Protein 3CTW (pdb70)

Sequence (239 aa):
IQDFARSELFDRTFEEGMQLVEETAAYLDGAGRHDSKVLSRNAALGYATESMRLTTRLMQVASWLLVQRAVREGEMPPEAACAEAYAVEELPFGLMNLLQRSERLYERVRHLDRRMYVESARSELFDRTFEEGMQLVEETAAYLDGAGRHDSKVLSRNAALGYATESMRLTTRLMQVASWLLVQRAVREGEMPPEAACAEAYRVEELPFGLMNLLQRSERLYERVRHLDRRMYVESPNE

Foldseek 3Di:
DLPLPDDDQLVVLLVLLVVLLVLLVCCVVDVVVVQLVPDDPVQNVLSVVLNVVLNVLSVLLNVLSVVVVCCVVVVDPSVPCLVPDQPDHDYDPSSVVSSVSSVVSRVSRNVSVCVNHVDD/DLPDVVVVLVVLLVVLLVLLVCCVVDVVVVQLVPDDPLCNVCSVVVSVVLNVLSVLLNVVSVVVVCCNVVNDPPVQLDVHRADVPDHDPSSVVSSVSSVVSSVVVNVVSCVSYPDDPDD

Structure (mmCIF, N/CA/C/O backbone):
data_3CTW
#
_entry.id   3CTW
#
_cell.length_a   75.458
_cell.length_b   75.458
_cell.length_c   81.419
_cell.angle_alpha   90.000
_cell.angle_beta   90.000
_cell.angle_gamma   90.000
#
_symmetry.space_group_name_H-M   'P 43'
#
loop_
_entity.id
_entity.type
_entity.pdbx_description
1 polymer RcdA
2 non-polymer 1,2-ETHANEDIOL
3 water water
#
loop_
_atom_site.group_PDB
_atom_site.id
_atom_site.type_symbol
_atom_site.label_atom_id
_atom_site.label_alt_id
_atom_site.label_comp_id
_atom_site.label_asym_id
_atom_site.label_entity_id
_atom_site.label_seq_id
_atom_site.pdbx_PDB_ins_code
_atom_site.Cartn_x
_atom_site.Cartn_y
_atom_site.Cartn_z
_atom_site.occupancy
_atom_site.B_iso_or_equiv
_atom_site.auth_seq_id
_atom_site.auth_comp_id
_atom_site.auth_asym_id
_atom_site.auth_atom_id
_atom_site.pdbx_PDB_model_num
ATOM 1 N N . ILE A 1 17 ? 43.688 23.231 7.946 1.00 18.57 17 ILE B N 1
ATOM 2 C CA . ILE A 1 17 ? 42.488 22.594 7.330 1.00 18.67 17 ILE B CA 1
ATOM 3 C C . ILE A 1 17 ? 42.690 21.085 7.106 1.00 18.74 17 ILE B C 1
ATOM 4 O O . ILE A 1 17 ? 41.720 20.334 6.944 1.00 18.59 17 ILE B O 1
ATOM 6 N N . GLN A 1 18 ? 43.953 20.655 7.137 1.00 18.88 18 GLN B N 1
ATOM 7 C CA . GLN A 1 18 ? 44.369 19.349 6.614 1.00 18.92 18 GLN B CA 1
ATOM 8 C C . GLN A 1 18 ? 43.919 18.103 7.445 1.00 18.93 18 GLN B C 1
ATOM 9 O O . GLN A 1 18 ? 44.157 16.994 7.021 1.00 18.97 18 GLN B O 1
ATOM 11 N N . ASP A 1 19 ? 43.588 18.200 8.726 1.00 19.03 19 ASP B N 1
ATOM 12 C CA . ASP A 1 19 ? 44.624 18.109 9.744 1.00 19.07 19 ASP B CA 1
ATOM 13 C C . ASP A 1 19 ? 45.353 16.753 9.492 1.00 19.12 19 ASP B C 1
ATOM 14 O O . ASP A 1 19 ? 46.520 16.705 9.745 1.00 19.22 19 ASP B O 1
ATOM 16 N N . PHE A 1 20 ? 44.642 15.725 9.096 1.00 18.96 20 PHE B N 1
ATOM 17 C CA . PHE A 1 20 ? 43.978 14.821 9.946 1.00 18.74 20 PHE B CA 1
ATOM 18 C C . PHE A 1 20 ? 44.950 14.297 10.967 1.00 18.51 20 PHE B C 1
ATOM 19 O O . PHE A 1 20 ? 44.592 14.036 12.096 1.00 18.74 20 PHE B O 1
ATOM 27 N N . ALA A 1 21 ? 46.212 14.227 10.595 1.00 17.93 21 ALA B N 1
ATOM 28 C CA . ALA A 1 21 ? 47.243 14.089 11.590 1.00 17.18 21 ALA B CA 1
ATOM 29 C C . ALA A 1 21 ? 46.977 12.917 12.471 1.00 16.81 21 ALA B C 1
ATOM 30 O O . ALA A 1 21 ? 46.843 13.072 13.671 1.00 16.77 21 ALA B O 1
ATOM 32 N N . ARG A 1 22 ? 46.921 11.740 11.868 1.00 16.22 22 ARG B N 1
ATOM 33 C CA . ARG A 1 22 ? 46.488 10.538 12.553 1.00 15.32 22 ARG B CA 1
ATOM 34 C C . ARG A 1 22 ? 47.511 9.723 13.248 1.00 14.88 22 ARG B C 1
ATOM 35 O O . ARG A 1 22 ? 48.499 9.303 12.667 1.00 14.98 22 ARG B O 1
ATOM 43 N N . SER A 1 23 ? 47.260 9.489 14.520 1.00 14.16 23 SER B N 1
ATOM 44 C CA . SER A 1 23 ? 48.110 8.596 15.258 1.00 13.33 23 SER B CA 1
ATOM 45 C C . SER A 1 23 ? 47.637 8.469 16.689 1.00 12.73 23 SER B C 1
ATOM 46 O O . SER A 1 23 ? 46.722 9.164 17.098 1.00 12.74 23 SER B O 1
ATOM 49 N N . GLU A 1 24 ? 48.270 7.558 17.422 1.00 11.89 24 GLU B N 1
ATOM 50 C CA . GLU A 1 24 ? 48.064 7.362 18.832 1.00 10.93 24 GLU B CA 1
ATOM 51 C C . GLU A 1 24 ? 46.728 6.854 19.263 1.00 10.28 24 GLU B C 1
ATOM 52 O O . GLU A 1 24 ? 46.612 5.835 19.912 1.00 10.13 24 GLU B O 1
ATOM 54 N N . LEU A 1 25 ? 45.712 7.596 18.890 1.00 9.43 25 LEU B N 1
ATOM 55 C CA . LEU A 1 25 ? 44.362 7.209 19.160 1.00 8.71 25 LEU B CA 1
ATOM 56 C C . LEU A 1 25 ? 43.776 6.410 18.009 1.00 8.20 25 LEU B C 1
ATOM 57 O O . LEU A 1 25 ? 43.547 5.222 18.102 1.00 8.11 25 LEU B O 1
ATOM 62 N N . PHE A 1 26 ? 43.527 7.055 16.900 1.00 7.45 26 PHE B N 1
ATOM 63 C CA . PHE A 1 26 ? 43.162 6.282 15.749 1.00 6.82 26 PHE B CA 1
ATOM 64 C C . PHE A 1 26 ? 43.908 4.973 15.919 1.00 6.51 26 PHE B C 1
ATOM 65 O O . PHE A 1 26 ? 43.326 3.915 16.092 1.00 6.43 26 PHE B O 1
ATOM 73 N N . ASP A 1 27 ? 45.227 5.059 15.895 1.00 6.19 27 ASP B N 1
ATOM 74 C CA . ASP A 1 27 ? 46.042 3.866 15.871 1.00 5.73 27 ASP B CA 1
ATOM 75 C C . ASP A 1 27 ? 45.566 2.836 16.874 1.00 5.28 27 ASP B C 1
ATOM 76 O O . ASP A 1 27 ? 45.780 1.638 16.690 1.00 5.13 27 ASP B O 1
ATOM 81 N N . ARG A 1 28 ? 44.920 3.311 17.935 1.00 4.88 28 ARG B N 1
ATOM 82 C CA . ARG A 1 28 ? 44.433 2.424 18.985 1.00 4.46 28 ARG B CA 1
ATOM 83 C C . ARG A 1 28 ? 43.089 1.824 18.593 1.00 4.30 28 ARG B C 1
ATOM 84 O O . ARG A 1 28 ? 42.885 0.618 18.698 1.00 4.31 28 ARG B O 1
ATOM 92 N N . THR A 1 29 ? 42.186 2.678 18.123 1.00 4.07 29 THR B N 1
ATOM 93 C CA . THR A 1 29 ? 40.831 2.263 17.765 1.00 4.04 29 THR B CA 1
ATOM 94 C C . THR A 1 29 ? 40.788 1.405 16.490 1.00 3.54 29 THR B C 1
ATOM 95 O O . THR A 1 29 ? 39.828 0.667 16.267 1.00 3.52 29 THR B O 1
ATOM 99 N N . PHE A 1 30 ? 41.834 1.494 15.669 1.00 3.09 30 PHE B N 1
ATOM 100 C CA . PHE A 1 30 ? 42.003 0.578 14.534 1.00 2.34 30 PHE B CA 1
ATOM 101 C C . PHE A 1 30 ? 42.234 -0.853 15.011 1.00 2.12 30 PHE B C 1
ATOM 102 O O . PHE A 1 30 ? 41.714 -1.808 14.424 1.00 2.00 30 PHE B O 1
ATOM 110 N N . GLU A 1 31 ? 43.056 -0.991 16.050 1.00 2.00 31 GLU B N 1
ATOM 111 C CA . GLU A 1 31 ? 43.386 -2.295 16.611 1.00 2.00 31 GLU B CA 1
ATOM 112 C C . GLU A 1 31 ? 42.164 -2.914 17.277 1.00 2.00 31 GLU B C 1
ATOM 113 O O . GLU A 1 31 ? 41.979 -4.137 17.244 1.00 2.00 31 GLU B O 1
ATOM 119 N N . GLU A 1 32 ? 41.325 -2.064 17.873 1.00 2.00 32 GLU B N 1
ATOM 120 C CA . GLU A 1 32 ? 40.083 -2.506 18.506 1.00 2.00 32 GLU B CA 1
ATOM 121 C C . GLU A 1 32 ? 39.085 -2.997 17.464 1.00 2.00 32 GLU B C 1
ATOM 122 O O . GLU A 1 32 ? 38.377 -3.990 17.682 1.00 2.00 32 GLU B O 1
ATOM 128 N N . GLY A 1 33 ? 39.055 -2.302 16.327 1.00 2.00 33 GLY B N 1
ATOM 129 C CA . GLY A 1 33 ? 38.155 -2.622 15.237 1.00 2.00 33 GLY B CA 1
ATOM 130 C C . GLY A 1 33 ? 38.455 -3.941 14.575 1.00 2.00 33 GLY B C 1
ATOM 131 O O . GLY A 1 33 ? 37.555 -4.722 14.295 1.00 2.00 33 GLY B O 1
ATOM 132 N N . MET A 1 34 ? 39.735 -4.194 14.368 1.00 2.00 34 MET B N 1
ATOM 133 C CA . MET A 1 34 ? 40.171 -5.377 13.666 1.00 2.00 34 MET B CA 1
ATOM 134 C C . MET A 1 34 ? 40.113 -6.612 14.535 1.00 2.00 34 MET B C 1
ATOM 135 O O . MET A 1 34 ? 39.829 -7.703 14.041 1.00 2.00 34 MET B O 1
ATOM 140 N N . GLN A 1 35 ? 40.371 -6.443 15.832 1.00 2.00 35 GLN B N 1
ATOM 141 C CA . GLN A 1 35 ? 40.314 -7.559 16.784 1.00 2.00 35 GLN B CA 1
ATOM 142 C C . GLN A 1 35 ? 38.874 -8.015 17.038 1.00 2.00 35 GLN B C 1
ATOM 143 O O . GLN A 1 35 ? 38.592 -9.213 17.178 1.00 2.00 35 GLN B O 1
ATOM 149 N N . LEU A 1 36 ? 37.967 -7.043 17.058 1.00 2.00 36 LEU B N 1
ATOM 150 C CA . LEU A 1 36 ? 36.562 -7.332 17.266 1.00 2.00 36 LEU B CA 1
ATOM 151 C C . LEU A 1 36 ? 35.980 -8.142 16.113 1.00 2.00 36 LEU B C 1
ATOM 152 O O . LEU A 1 36 ? 35.219 -9.085 16.328 1.00 2.00 36 LEU B O 1
ATOM 157 N N . VAL A 1 37 ? 36.378 -7.780 14.898 1.00 2.23 37 VAL B N 1
ATOM 158 C CA . VAL A 1 37 ? 35.951 -8.457 13.703 1.00 2.73 37 VAL B CA 1
ATOM 159 C C . VAL A 1 37 ? 36.509 -9.879 13.664 1.00 3.35 37 VAL B C 1
ATOM 160 O O . VAL A 1 37 ? 35.811 -10.814 13.236 1.00 3.72 37 VAL B O 1
ATOM 164 N N . GLU A 1 38 ? 37.748 -10.051 14.121 1.00 3.72 38 GLU B N 1
ATOM 165 C CA . GLU A 1 38 ? 38.362 -11.375 14.125 1.00 4.26 38 GLU B CA 1
ATOM 166 C C . GLU A 1 38 ? 37.709 -12.289 15.159 1.00 4.22 38 GLU B C 1
ATOM 167 O O . GLU A 1 38 ? 37.479 -13.466 14.890 1.00 4.68 38 GLU B O 1
ATOM 173 N N . GLU A 1 39 ? 37.372 -11.732 16.319 1.00 3.89 39 GLU B N 1
ATOM 174 C CA . GLU A 1 39 ? 36.718 -12.509 17.370 1.00 3.55 39 GLU B CA 1
ATOM 175 C C . GLU A 1 39 ? 35.252 -12.836 17.040 1.00 3.62 39 GLU B C 1
ATOM 176 O O . GLU A 1 39 ? 34.705 -13.830 17.527 1.00 3.53 39 GLU B O 1
ATOM 182 N N . THR A 1 40 ? 34.629 -11.998 16.216 1.00 3.67 40 THR B N 1
ATOM 183 C CA . THR A 1 40 ? 33.237 -12.172 15.852 1.00 4.02 40 THR B CA 1
ATOM 184 C C . THR A 1 40 ? 33.072 -13.334 14.875 1.00 4.48 40 THR B C 1
ATOM 185 O O . THR A 1 40 ? 32.239 -14.211 15.079 1.00 4.17 40 THR B O 1
ATOM 189 N N . ALA A 1 41 ? 33.888 -13.339 13.825 1.00 4.96 41 ALA B N 1
ATOM 190 C CA . ALA A 1 41 ? 33.838 -14.385 12.817 1.00 5.05 41 ALA B CA 1
ATOM 191 C C . ALA A 1 41 ? 34.264 -15.721 13.403 1.00 5.24 41 ALA B C 1
ATOM 192 O O . ALA A 1 41 ? 33.791 -16.758 12.970 1.00 5.94 41 ALA B O 1
ATOM 194 N N . ALA A 1 42 ? 35.150 -15.697 14.393 1.00 5.20 42 ALA B N 1
ATOM 195 C CA . ALA A 1 42 ? 35.575 -16.912 15.090 1.00 5.30 42 ALA B CA 1
ATOM 196 C C . ALA A 1 42 ? 34.467 -17.467 15.999 1.00 5.25 42 ALA B C 1
ATOM 197 O O . ALA A 1 42 ? 34.327 -18.683 16.161 1.00 5.39 42 ALA B O 1
ATOM 199 N N . TYR A 1 43 ? 33.671 -16.559 16.552 1.00 4.93 43 TYR B N 1
ATOM 200 C CA . TYR A 1 43 ? 32.565 -16.928 17.414 1.00 4.68 43 TYR B CA 1
ATOM 201 C C . TYR A 1 43 ? 31.365 -17.427 16.608 1.00 4.21 43 TYR B C 1
ATOM 202 O O . TYR A 1 43 ? 30.836 -18.496 16.879 1.00 4.14 43 TYR B O 1
ATOM 211 N N . LEU A 1 44 ? 30.945 -16.645 15.626 1.00 3.92 44 LEU B N 1
ATOM 212 C CA . LEU A 1 44 ? 29.774 -16.970 14.831 1.00 3.61 44 LEU B CA 1
ATOM 213 C C . LEU A 1 44 ? 29.929 -18.252 14.035 1.00 3.88 44 LEU B C 1
ATOM 214 O O . LEU A 1 44 ? 28.940 -18.944 13.783 1.00 4.15 44 LEU B O 1
ATOM 219 N N . ASP A 1 45 ? 31.160 -18.575 13.648 1.00 4.05 45 ASP B N 1
ATOM 220 C CA . ASP A 1 45 ? 31.402 -19.810 12.892 1.00 4.55 45 ASP B CA 1
ATOM 221 C C . ASP A 1 45 ? 31.880 -20.938 13.802 1.00 4.37 45 ASP B C 1
ATOM 222 O O . ASP A 1 45 ? 32.117 -22.053 13.345 1.00 4.19 45 ASP B O 1
ATOM 227 N N . GLY A 1 46 ? 32.031 -20.638 15.089 1.00 4.44 46 GLY B N 1
ATOM 228 C CA . GLY A 1 46 ? 32.546 -21.607 16.052 1.00 4.45 46 GLY B CA 1
ATOM 229 C C . GLY A 1 46 ? 31.589 -21.888 17.193 1.00 4.56 46 GLY B C 1
ATOM 230 O O . GLY A 1 46 ? 30.615 -22.626 17.032 1.00 4.52 46 GLY B O 1
ATOM 231 N N . ALA A 1 47 ? 31.864 -21.284 18.346 1.00 4.67 47 ALA B N 1
ATOM 232 C CA . ALA A 1 47 ? 31.057 -21.472 19.549 1.00 4.84 47 ALA B CA 1
ATOM 233 C C . ALA A 1 47 ? 29.623 -20.953 19.410 1.00 5.17 47 ALA B C 1
ATOM 234 O O . ALA A 1 47 ? 28.685 -21.570 19.921 1.00 5.31 47 ALA B O 1
ATOM 236 N N . GLY A 1 48 ? 29.457 -19.830 18.714 1.00 5.46 48 GLY B N 1
ATOM 237 C CA . GLY A 1 48 ? 28.137 -19.232 18.501 1.00 5.98 48 GLY B CA 1
ATOM 238 C C . GLY A 1 48 ? 27.139 -20.153 17.834 1.00 6.45 48 GLY B C 1
ATOM 239 O O . GLY A 1 48 ? 25.952 -20.126 18.152 1.00 6.45 48 GLY B O 1
ATOM 240 N N . ARG A 1 49 ? 27.625 -20.971 16.906 1.00 6.96 49 ARG B N 1
ATOM 241 C CA . ARG A 1 49 ? 26.798 -21.976 16.253 1.00 7.45 49 ARG B CA 1
ATOM 242 C C . ARG A 1 49 ? 26.182 -22.941 17.251 1.00 7.64 49 ARG B C 1
ATOM 243 O O . ARG A 1 49 ? 24.984 -23.207 17.201 1.00 7.85 49 ARG B O 1
ATOM 251 N N . HIS A 1 50 ? 27.011 -23.464 18.154 1.00 7.95 50 HIS B N 1
ATOM 252 C CA . HIS A 1 50 ? 26.578 -24.444 19.154 1.00 8.24 50 HIS B CA 1
ATOM 253 C C . HIS A 1 50 ? 25.805 -23.792 20.296 1.00 8.19 50 HIS B C 1
ATOM 254 O O . HIS A 1 50 ? 24.987 -24.432 20.947 1.00 8.10 50 HIS B O 1
ATOM 261 N N . ASP A 1 51 ? 26.070 -22.507 20.524 1.00 8.31 51 ASP B N 1
ATOM 262 C CA . ASP A 1 51 ? 25.356 -21.698 21.513 1.00 8.38 51 ASP B CA 1
ATOM 263 C C . ASP A 1 51 ? 23.918 -21.397 21.076 1.00 8.30 51 ASP B C 1
ATOM 264 O O . ASP A 1 51 ? 23.005 -21.312 21.900 1.00 8.36 51 ASP B O 1
ATOM 269 N N . SER A 1 52 ? 23.733 -21.252 19.768 1.00 8.16 52 SER B N 1
ATOM 270 C CA . SER A 1 52 ? 22.457 -20.875 19.200 1.00 7.89 52 SER B CA 1
ATOM 271 C C . SER A 1 52 ? 21.554 -22.065 18.950 1.00 7.86 52 SER B C 1
ATOM 272 O O . SER A 1 52 ? 20.333 -21.944 19.060 1.00 8.22 52 SER B O 1
ATOM 275 N N . LYS A 1 53 ? 22.140 -23.215 18.616 1.00 7.53 53 LYS B N 1
ATOM 276 C CA . LYS A 1 53 ? 21.339 -24.384 18.264 1.00 7.17 53 LYS B CA 1
ATOM 277 C C . LYS A 1 53 ? 20.792 -25.128 19.490 1.00 6.72 53 LYS B C 1
ATOM 278 O O . LYS A 1 53 ? 20.062 -26.115 19.355 1.00 7.08 53 LYS B O 1
ATOM 284 N N . VAL A 1 54 ? 21.110 -24.634 20.682 1.00 6.01 54 VAL B N 1
ATOM 285 C CA . VAL A 1 54 ? 20.549 -25.183 21.915 1.00 5.38 54 VAL B CA 1
ATOM 286 C C . VAL A 1 54 ? 19.563 -24.202 22.570 1.00 4.99 54 VAL B C 1
ATOM 287 O O . VAL A 1 54 ? 19.094 -24.430 23.688 1.00 5.01 54 VAL B O 1
ATOM 291 N N . LEU A 1 55 ? 19.244 -23.117 21.863 1.00 4.37 55 LEU B N 1
ATOM 292 C CA . LEU A 1 55 ? 18.267 -22.141 22.341 1.00 3.86 55 LEU B CA 1
ATOM 293 C C . LEU A 1 55 ? 16.844 -22.567 22.009 1.00 3.69 55 LEU B C 1
ATOM 294 O O . LEU A 1 55 ? 16.627 -23.555 21.317 1.00 3.65 55 LEU B O 1
ATOM 299 N N . SER A 1 56 ? 15.876 -21.814 22.516 1.00 3.49 56 SER B N 1
ATOM 300 C CA . SER A 1 56 ? 14.498 -21.928 22.061 1.00 3.26 56 SER B CA 1
ATOM 301 C C . SER A 1 56 ? 14.364 -21.179 20.731 1.00 3.13 56 SER B C 1
ATOM 302 O O . SER A 1 56 ? 15.262 -20.419 20.350 1.00 3.08 56 SER B O 1
ATOM 305 N N . ARG A 1 57 ? 13.246 -21.377 20.037 1.00 3.03 57 ARG B N 1
ATOM 306 C CA . ARG A 1 57 ? 13.073 -20.778 18.718 1.00 3.02 57 ARG B CA 1
ATOM 307 C C . ARG A 1 57 ? 13.069 -19.255 18.762 1.00 3.15 57 ARG B C 1
ATOM 308 O O . ARG A 1 57 ? 13.703 -18.616 17.923 1.00 3.06 57 ARG B O 1
ATOM 316 N N . ASN A 1 58 ? 12.373 -18.679 19.743 1.00 3.31 58 ASN B N 1
ATOM 317 C CA . ASN A 1 58 ? 12.319 -17.224 19.883 1.00 3.56 58 ASN B CA 1
ATOM 318 C C . ASN A 1 58 ? 13.660 -16.598 20.227 1.00 3.82 58 ASN B C 1
ATOM 319 O O . ASN A 1 58 ? 13.952 -15.469 19.824 1.00 3.98 58 ASN B O 1
ATOM 324 N N . ALA A 1 59 ? 14.476 -17.351 20.958 1.00 4.03 59 ALA B N 1
ATOM 325 C CA . ALA A 1 59 ? 15.808 -16.921 21.336 1.00 4.16 59 ALA B CA 1
ATOM 326 C C . ALA A 1 59 ? 16.761 -17.048 20.144 1.00 4.25 59 ALA B C 1
ATOM 327 O O . ALA A 1 59 ? 17.691 -16.256 19.991 1.00 4.27 59 ALA B O 1
ATOM 329 N N . ALA A 1 60 ? 16.509 -18.046 19.299 1.00 4.27 60 ALA B N 1
ATOM 330 C CA . ALA A 1 60 ? 17.338 -18.290 18.124 1.00 4.24 60 ALA B CA 1
ATOM 331 C C . ALA A 1 60 ? 17.050 -17.273 17.030 1.00 4.25 60 ALA B C 1
ATOM 332 O O . ALA A 1 60 ? 17.964 -16.846 16.323 1.00 4.28 60 ALA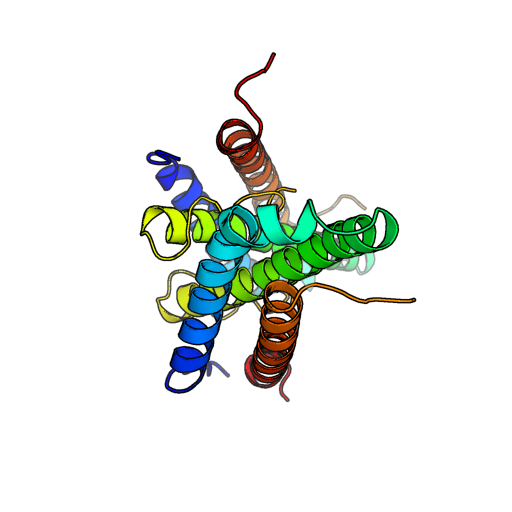 B O 1
ATOM 334 N N . LEU A 1 61 ? 15.777 -16.884 16.901 1.00 4.15 61 LEU B N 1
ATOM 335 C CA . LEU A 1 61 ? 15.365 -15.825 15.978 1.00 3.98 61 LEU B CA 1
ATOM 336 C C . LEU A 1 61 ? 15.972 -14.494 16.426 1.00 4.06 61 LEU B C 1
ATOM 337 O O . LEU A 1 61 ? 16.364 -13.664 15.598 1.00 4.15 61 LEU B O 1
ATOM 342 N N . GLY A 1 62 ? 16.072 -14.320 17.744 1.00 3.84 62 GLY B N 1
ATOM 343 C CA . GLY A 1 62 ? 16.685 -13.137 18.318 1.00 3.64 62 GLY B CA 1
ATOM 344 C C . GLY A 1 62 ? 18.177 -13.141 18.072 1.00 3.56 62 GLY B C 1
ATOM 345 O O . GLY A 1 62 ? 18.774 -12.095 17.820 1.00 3.53 62 GLY B O 1
ATOM 346 N N . TYR A 1 63 ? 18.776 -14.327 18.154 1.00 3.53 63 TYR B N 1
ATOM 347 C CA . TYR A 1 63 ? 20.197 -14.504 17.877 1.00 3.52 63 TYR B CA 1
ATOM 348 C C . TYR A 1 63 ? 20.474 -14.228 16.407 1.00 3.80 63 TYR B C 1
ATOM 349 O O . TYR A 1 63 ? 21.493 -13.643 16.060 1.00 3.60 63 TYR B O 1
ATOM 358 N N . ALA A 1 64 ? 19.545 -14.651 15.554 1.00 4.40 64 ALA B N 1
ATOM 359 C CA . ALA A 1 64 ? 19.668 -14.494 14.111 1.00 4.86 64 ALA B CA 1
ATOM 360 C C . ALA A 1 64 ? 19.746 -13.032 13.703 1.00 5.25 64 ALA B C 1
ATOM 361 O O . ALA A 1 64 ? 20.674 -12.640 13.003 1.00 5.43 64 ALA B O 1
ATOM 363 N N . THR A 1 65 ? 18.797 -12.225 14.171 1.00 5.76 65 THR B N 1
ATOM 364 C CA . THR A 1 65 ? 18.735 -10.818 13.782 1.00 6.24 65 THR B CA 1
ATOM 365 C C . THR A 1 65 ? 19.816 -9.976 14.455 1.00 6.61 65 THR B C 1
ATOM 366 O O . THR A 1 65 ? 20.316 -9.022 13.862 1.00 6.87 65 THR B O 1
ATOM 370 N N . GLU A 1 66 ? 20.195 -10.352 15.674 1.00 6.96 66 GLU B N 1
ATOM 371 C CA . GLU A 1 66 ? 21.247 -9.640 16.398 1.00 7.40 66 GLU B CA 1
ATOM 372 C C . GLU A 1 66 ? 22.651 -9.967 15.905 1.00 7.66 66 GLU B C 1
ATOM 373 O O . GLU A 1 66 ? 23.584 -9.182 16.105 1.00 7.98 66 GLU B O 1
ATOM 379 N N . SER A 1 67 ? 22.795 -11.124 15.262 1.00 7.82 67 SER B N 1
ATOM 380 C CA . SER A 1 67 ? 24.032 -11.481 14.591 1.00 7.99 67 SER B CA 1
ATOM 381 C C . SER A 1 67 ? 24.223 -10.606 13.361 1.00 8.20 67 SER B C 1
ATOM 382 O O . SER A 1 67 ? 25.344 -10.197 13.063 1.00 8.45 67 SER B O 1
ATOM 385 N N . MET A 1 68 ? 23.117 -10.287 12.682 1.00 8.34 68 MET B N 1
ATOM 386 C CA . MET A 1 68 ? 23.151 -9.453 11.476 1.00 8.51 68 MET B CA 1
ATOM 387 C C . MET A 1 68 ? 23.549 -8.033 11.841 1.00 8.02 68 MET B C 1
ATOM 388 O O . MET A 1 68 ? 24.342 -7.400 11.135 1.00 8.05 68 MET B O 1
ATOM 393 N N . ARG A 1 69 ? 22.994 -7.543 12.952 1.00 7.35 69 ARG B N 1
ATOM 394 C CA . ARG A 1 69 ? 23.241 -6.187 13.413 1.00 6.85 69 ARG B CA 1
ATOM 395 C C . ARG A 1 69 ? 24.698 -6.018 13.816 1.00 6.40 69 ARG B C 1
ATOM 396 O O . ARG A 1 69 ? 25.304 -4.987 13.544 1.00 6.34 69 ARG B O 1
ATOM 404 N N . LEU A 1 70 ? 25.247 -7.055 14.439 1.00 5.80 70 LEU B N 1
ATOM 405 C CA . LEU A 1 70 ? 26.634 -7.079 14.853 1.00 5.21 70 LEU B CA 1
ATOM 406 C C . LEU A 1 70 ? 27.597 -7.008 13.653 1.00 5.20 70 LEU B C 1
ATOM 407 O O . LEU A 1 70 ? 28.532 -6.203 13.650 1.00 5.02 70 LEU B O 1
ATOM 412 N N . THR A 1 71 ? 27.342 -7.824 12.631 1.00 4.99 71 THR B N 1
ATOM 413 C CA . THR A 1 71 ? 28.241 -7.907 11.480 1.00 5.12 71 THR B CA 1
ATOM 414 C C . THR A 1 71 ? 28.121 -6.678 10.590 1.00 4.93 71 THR B C 1
ATOM 415 O O . THR A 1 71 ? 29.114 -6.222 10.024 1.00 5.21 71 THR B O 1
ATOM 419 N N . THR A 1 72 ? 26.910 -6.136 10.498 1.00 4.46 72 THR B N 1
ATOM 420 C CA . THR A 1 72 ? 26.679 -4.902 9.769 1.00 3.92 72 THR B CA 1
ATOM 421 C C . THR A 1 72 ? 27.367 -3.734 10.466 1.00 3.83 72 THR B C 1
ATOM 422 O O . THR A 1 72 ? 28.070 -2.976 9.816 1.00 3.87 72 THR B O 1
ATOM 426 N N . ARG A 1 73 ? 27.206 -3.630 11.785 1.00 3.74 73 ARG B N 1
ATOM 427 C CA . ARG A 1 73 ? 27.844 -2.567 12.564 1.00 3.85 73 ARG B CA 1
ATOM 428 C C . ARG A 1 73 ? 29.362 -2.606 12.393 1.00 3.82 73 ARG B C 1
ATOM 429 O O . ARG A 1 73 ? 29.998 -1.568 12.226 1.00 3.72 73 ARG B O 1
ATOM 437 N N . LEU A 1 74 ? 29.927 -3.811 12.398 1.00 3.84 74 LEU B N 1
ATOM 438 C CA . LEU A 1 74 ? 31.369 -3.991 12.266 1.00 3.77 74 LEU B CA 1
ATOM 439 C C . LEU A 1 74 ? 31.843 -3.689 10.849 1.00 3.76 74 LEU B C 1
ATOM 440 O O . LEU A 1 74 ? 32.970 -3.237 10.651 1.00 4.00 74 LEU B O 1
ATOM 445 N N . MET A 1 75 ? 30.971 -3.930 9.871 1.00 3.54 75 MET B N 1
ATOM 446 C CA . MET A 1 75 ? 31.268 -3.617 8.480 1.00 3.42 75 MET B CA 1
ATOM 447 C C . MET A 1 75 ? 31.483 -2.121 8.299 1.00 3.27 75 MET B C 1
ATOM 448 O O . MET A 1 75 ? 32.422 -1.725 7.628 1.00 3.12 75 MET B O 1
ATOM 453 N N . GLN A 1 76 ? 30.619 -1.307 8.917 1.00 3.03 76 GLN B N 1
ATOM 454 C CA . GLN A 1 76 ? 30.738 0.150 8.893 1.00 2.67 76 GLN B CA 1
ATOM 455 C C . GLN A 1 76 ? 32.040 0.632 9.524 1.00 2.22 76 GLN B C 1
ATOM 456 O O . GLN A 1 76 ? 32.699 1.541 9.012 1.00 2.36 76 GLN B O 1
ATOM 462 N N . VAL A 1 77 ? 32.404 0.010 10.637 1.00 2.00 77 VAL B N 1
ATOM 463 C CA . VAL A 1 77 ? 33.582 0.407 11.385 1.00 2.00 77 VAL B CA 1
ATOM 464 C C . VAL A 1 77 ? 34.850 -0.002 10.642 1.00 2.00 77 VAL B C 1
ATOM 465 O O . VAL A 1 77 ? 35.768 0.809 10.465 1.00 2.00 77 VAL B O 1
ATOM 469 N N . ALA A 1 78 ? 34.871 -1.247 10.167 1.00 2.00 78 ALA B N 1
ATOM 470 C CA . ALA A 1 78 ? 35.957 -1.749 9.343 1.00 2.00 78 ALA B CA 1
ATOM 471 C C . ALA A 1 78 ? 36.179 -0.870 8.108 1.00 2.00 78 ALA B C 1
ATOM 472 O O . ALA A 1 78 ? 37.305 -0.471 7.817 1.00 2.00 78 ALA B O 1
ATOM 474 N N . SER A 1 79 ? 35.090 -0.536 7.415 1.00 2.00 79 SER B N 1
ATOM 475 C CA . SER A 1 79 ? 35.134 0.313 6.232 1.00 2.00 79 SER B CA 1
ATOM 476 C C . SER A 1 79 ? 35.648 1.713 6.556 1.00 2.00 79 SER B C 1
ATOM 477 O O . SER A 1 79 ? 36.385 2.308 5.768 1.00 2.00 79 SER B O 1
ATOM 480 N N . TRP A 1 80 ? 35.275 2.220 7.726 1.00 2.00 80 TRP B N 1
ATOM 481 C CA . TRP A 1 80 ? 35.658 3.554 8.138 1.00 2.00 80 TRP B CA 1
ATOM 482 C C . TRP A 1 80 ? 37.162 3.603 8.425 1.00 2.00 80 TRP B C 1
ATOM 483 O O . TRP A 1 80 ? 37.877 4.471 7.921 1.00 2.00 80 TRP B O 1
ATOM 494 N N . LEU A 1 81 ? 37.620 2.641 9.222 1.00 2.00 81 LEU B N 1
ATOM 495 C CA . LEU A 1 81 ? 39.006 2.545 9.659 1.00 2.00 81 LEU B CA 1
ATOM 496 C C . LEU A 1 81 ? 39.975 2.297 8.511 1.00 2.00 81 LEU B C 1
ATOM 497 O O . LEU A 1 81 ? 41.089 2.810 8.516 1.00 2.00 81 LEU B O 1
ATOM 502 N N . LEU A 1 82 ? 39.555 1.502 7.530 1.00 2.00 82 LEU B N 1
ATOM 503 C CA . LEU A 1 82 ? 40.411 1.174 6.394 1.00 2.00 82 LEU B CA 1
ATOM 504 C C . LEU A 1 82 ? 40.533 2.340 5.409 1.00 2.00 82 LEU B C 1
ATOM 505 O O . LEU A 1 82 ? 41.599 2.555 4.827 1.00 2.00 82 LEU B O 1
ATOM 510 N N . VAL A 1 83 ? 39.447 3.096 5.253 1.00 2.00 83 VAL B N 1
ATOM 511 C CA . VAL A 1 83 ? 39.446 4.285 4.405 1.00 2.00 83 VAL B CA 1
ATOM 512 C C . VAL A 1 83 ? 40.319 5.381 5.010 1.00 2.00 83 VAL B C 1
ATOM 513 O O . VAL A 1 83 ? 41.147 5.976 4.324 1.00 2.00 83 VAL B O 1
ATOM 517 N N . GLN A 1 84 ? 40.167 5.595 6.310 1.00 2.00 84 GLN B N 1
ATOM 518 C CA . GLN A 1 84 ? 40.961 6.579 7.015 1.00 2.00 84 GLN B CA 1
ATOM 519 C C . GLN A 1 84 ? 42.435 6.197 7.036 1.00 2.07 84 GLN B C 1
ATOM 520 O O . GLN A 1 84 ? 43.297 7.076 7.067 1.00 2.32 84 GLN B O 1
ATOM 526 N N . ARG A 1 85 ? 42.724 4.894 6.999 1.00 2.29 85 ARG B N 1
ATOM 527 C CA . ARG A 1 85 ? 44.105 4.423 6.887 1.00 2.45 85 ARG B CA 1
ATOM 528 C C . ARG A 1 85 ? 44.625 4.655 5.468 1.00 2.75 85 ARG B C 1
ATOM 529 O O . ARG A 1 85 ? 45.779 5.046 5.284 1.00 3.09 85 ARG B O 1
ATOM 537 N N . ALA A 1 86 ? 43.760 4.431 4.479 1.00 2.76 86 ALA B N 1
ATOM 538 C CA . ALA A 1 86 ? 44.115 4.638 3.073 1.00 2.90 86 ALA B CA 1
ATOM 539 C C . ALA A 1 86 ? 44.410 6.112 2.805 1.00 3.06 86 ALA B C 1
ATOM 540 O O . ALA A 1 86 ? 45.269 6.446 1.998 1.00 2.84 86 ALA B O 1
ATOM 542 N N . VAL A 1 87 ? 43.699 6.980 3.520 1.00 3.46 87 VAL B N 1
ATOM 543 C CA . VAL A 1 87 ? 43.918 8.417 3.462 1.00 3.77 87 VAL B CA 1
ATOM 544 C C . VAL A 1 87 ? 45.226 8.768 4.173 1.00 4.21 87 VAL B C 1
ATOM 545 O O . VAL A 1 87 ? 45.978 9.624 3.715 1.00 4.22 87 VAL B O 1
ATOM 549 N N . ARG A 1 88 ? 45.506 8.077 5.275 1.00 4.89 88 ARG B N 1
ATOM 550 C CA . ARG A 1 88 ? 46.740 8.290 6.028 1.00 5.64 88 ARG B CA 1
ATOM 551 C C . ARG A 1 88 ? 47.992 7.839 5.266 1.00 6.13 88 ARG B C 1
ATOM 552 O O . ARG A 1 88 ? 49.072 8.394 5.473 1.00 6.60 88 ARG B O 1
ATOM 554 N N . GLU A 1 89 ? 47.857 6.832 4.409 1.00 6.57 89 GLU B N 1
ATOM 555 C CA . GLU A 1 89 ? 48.977 6.388 3.582 1.00 7.16 89 GLU B CA 1
ATOM 556 C C . GLU A 1 89 ? 49.101 7.156 2.262 1.00 7.50 89 GLU B C 1
ATOM 557 O O . GLU A 1 89 ? 50.093 7.007 1.545 1.00 7.62 89 GLU B O 1
ATOM 563 N N . GLY A 1 90 ? 48.101 7.978 1.946 1.00 7.90 90 GLY B N 1
ATOM 564 C CA . GLY A 1 90 ? 48.101 8.740 0.695 1.00 8.37 90 GLY B CA 1
ATOM 565 C C . GLY A 1 90 ? 47.525 7.983 -0.494 1.00 8.87 90 GLY B C 1
ATOM 566 O O . GLY A 1 90 ? 47.624 8.428 -1.640 1.00 8.94 90 GLY B O 1
ATOM 567 N N . GLU A 1 91 ? 46.916 6.834 -0.224 1.00 9.39 91 GLU B N 1
ATOM 568 C CA . GLU A 1 91 ? 46.216 6.076 -1.252 1.00 10.07 91 GLU B CA 1
ATOM 569 C C . GLU A 1 91 ? 44.900 6.743 -1.636 1.00 10.24 91 GLU B C 1
ATOM 570 O O . GLU A 1 91 ? 44.438 6.628 -2.776 1.00 10.52 91 GLU B O 1
ATOM 576 N N . MET A 1 92 ? 44.299 7.437 -0.679 1.00 10.48 92 MET B N 1
ATOM 577 C CA . MET A 1 92 ? 43.085 8.198 -0.923 1.00 10.99 92 MET B CA 1
ATOM 578 C C . MET A 1 92 ? 43.254 9.647 -0.504 1.00 11.68 92 MET B C 1
ATOM 579 O O . MET A 1 92 ? 43.933 9.930 0.487 1.00 11.98 92 MET B O 1
ATOM 584 N N . PRO A 1 93 ? 42.642 10.575 -1.256 1.00 12.25 93 PRO B N 1
ATOM 585 C CA . PRO A 1 93 ? 42.806 11.992 -0.965 1.00 12.91 93 PRO B CA 1
ATOM 586 C C . PRO A 1 93 ? 42.088 12.376 0.325 1.00 13.53 93 PRO B C 1
ATOM 587 O O . PRO A 1 93 ? 41.026 11.824 0.622 1.00 13.39 93 PRO B O 1
ATOM 591 N N . PRO A 1 94 ? 42.671 13.314 1.092 1.00 14.18 94 PRO B N 1
ATOM 592 C CA . PRO A 1 94 ? 42.104 13.768 2.357 1.00 14.86 94 PRO B CA 1
ATOM 593 C C . PRO A 1 94 ? 40.725 14.393 2.172 1.00 15.55 94 PRO B C 1
ATOM 594 O O . PRO A 1 94 ? 39.951 14.494 3.122 1.00 15.88 94 PRO B O 1
ATOM 598 N N . GLU A 1 95 ? 40.419 14.776 0.939 1.00 16.05 95 GLU B N 1
ATOM 599 C CA . GLU A 1 95 ? 39.178 15.459 0.649 1.00 16.53 95 GLU B CA 1
ATOM 600 C C . GLU A 1 95 ? 38.095 14.450 0.331 1.00 16.69 95 GLU B C 1
ATOM 601 O O . GLU A 1 95 ? 36.910 14.766 0.362 1.00 16.80 95 GLU B O 1
ATOM 607 N N . ALA A 1 96 ? 38.500 13.233 0.018 1.00 16.89 96 ALA B N 1
ATOM 608 C CA . ALA A 1 96 ? 37.537 12.193 -0.261 1.00 16.90 96 ALA B CA 1
ATOM 609 C C . ALA A 1 96 ? 37.304 11.507 1.019 1.00 17.22 96 ALA B C 1
ATOM 610 O O . ALA A 1 96 ? 38.175 10.855 1.526 1.00 17.51 96 ALA B O 1
ATOM 612 N N . ALA A 1 97 ? 36.077 11.596 1.505 1.00 17.47 97 ALA B N 1
ATOM 613 C CA . ALA A 1 97 ? 35.702 10.993 2.767 1.00 17.55 97 ALA B CA 1
ATOM 614 C C . ALA A 1 97 ? 34.844 12.038 3.438 1.00 17.61 97 ALA B C 1
ATOM 615 O O . ALA A 1 97 ? 34.359 11.848 4.554 1.00 17.57 97 ALA B O 1
ATOM 617 N N . CYS A 1 98 ? 34.659 13.154 2.740 1.00 17.77 98 CYS B N 1
ATOM 618 C CA . CYS A 1 98 ? 33.873 14.206 3.274 1.00 18.02 98 CYS B CA 1
ATOM 619 C C . CYS A 1 98 ? 32.395 14.020 3.099 1.00 18.18 98 CYS B C 1
ATOM 620 O O . CYS A 1 98 ? 31.641 14.861 3.511 1.00 18.10 98 CYS B O 1
ATOM 623 N N . ALA A 1 99 ? 31.967 12.902 2.547 1.00 18.56 99 ALA B N 1
ATOM 624 C CA . ALA A 1 99 ? 30.550 12.590 2.502 1.00 18.77 99 ALA B CA 1
ATOM 625 C C . ALA A 1 99 ? 30.275 11.186 3.017 1.00 18.81 99 ALA B C 1
ATOM 626 O O . ALA A 1 99 ? 29.144 10.799 3.279 1.00 18.87 99 ALA B O 1
ATOM 628 N N . GLU A 1 100 ? 31.390 10.489 3.193 1.00 19.02 100 GLU B N 1
ATOM 629 C CA . GLU A 1 100 ? 31.659 9.066 3.259 1.00 19.25 100 GLU B CA 1
ATOM 630 C C . GLU A 1 100 ? 31.125 8.527 4.540 1.00 19.33 100 GLU B C 1
ATOM 631 O O . GLU A 1 100 ? 31.797 8.546 5.555 1.00 19.38 100 GLU B O 1
ATOM 637 N N . ALA A 1 101 ? 29.887 8.036 4.488 1.00 19.35 101 ALA B N 1
ATOM 638 C CA . ALA A 1 101 ? 29.204 7.424 5.632 1.00 19.67 101 ALA B CA 1
ATOM 639 C C . ALA A 1 101 ? 28.899 8.077 6.978 1.00 19.72 101 ALA B C 1
ATOM 640 O O . ALA A 1 101 ? 28.482 9.234 7.035 1.00 19.60 101 ALA B O 1
ATOM 642 N N . TYR A 1 102 ? 29.111 7.330 8.062 1.00 19.76 102 TYR B N 1
ATOM 643 C CA . TYR A 1 102 ? 29.593 7.565 9.398 1.00 19.84 102 TYR B CA 1
ATOM 644 C C . TYR A 1 102 ? 29.222 6.570 10.465 1.00 19.67 102 TYR B C 1
ATOM 645 O O . TYR A 1 102 ? 30.093 6.135 11.213 1.00 19.51 102 TYR B O 1
ATOM 654 N N . ALA A 1 114 ? 11.692 -5.325 22.848 1.00 15.33 114 ALA B N 1
ATOM 655 C CA . ALA A 1 114 ? 11.358 -6.741 22.727 1.00 15.35 114 ALA B CA 1
ATOM 656 C C . ALA A 1 114 ? 12.298 -7.631 23.562 1.00 15.36 114 ALA B C 1
ATOM 657 O O . ALA A 1 114 ? 13.459 -7.283 23.790 1.00 15.25 114 ALA B O 1
ATOM 659 N N . VAL A 1 115 ? 11.771 -8.767 24.019 1.00 15.34 115 VAL B N 1
ATOM 660 C CA . VAL A 1 115 ? 12.476 -9.689 24.919 1.00 15.32 115 VAL B CA 1
ATOM 661 C C . VAL A 1 115 ? 13.744 -10.317 24.307 1.00 15.18 115 VAL B C 1
ATOM 662 O O . VAL A 1 115 ? 13.687 -10.967 23.261 1.00 15.17 115 VAL B O 1
ATOM 666 N N . GLU A 1 116 ? 14.885 -10.120 24.968 1.00 15.05 116 GLU B N 1
ATOM 667 C CA . GLU A 1 116 ? 16.174 -10.578 24.433 1.00 15.02 116 GLU B CA 1
ATOM 668 C C . GLU A 1 116 ? 17.076 -11.277 25.463 1.00 14.69 116 GLU B C 1
ATOM 669 O O . GLU A 1 116 ? 17.886 -10.634 26.142 1.00 14.63 116 GLU B O 1
ATOM 675 N N . GLU A 1 117 ? 16.932 -12.597 25.568 1.00 14.29 117 GLU B N 1
ATOM 676 C CA . GLU A 1 117 ? 17.839 -13.408 26.392 1.00 13.86 117 GLU B CA 1
ATOM 677 C C . GLU A 1 117 ? 18.830 -14.200 25.534 1.00 13.37 117 GLU B C 1
ATOM 678 O O . GLU A 1 117 ? 18.641 -15.391 25.273 1.00 13.32 117 GLU B O 1
ATOM 684 N N . LEU A 1 118 ? 19.892 -13.518 25.114 1.00 12.74 118 LEU B N 1
ATOM 685 C CA . LEU A 1 118 ? 20.881 -14.073 24.192 1.00 12.18 118 LEU B CA 1
ATOM 686 C C . LEU A 1 118 ? 22.083 -14.661 24.928 1.00 12.02 118 LEU B C 1
ATOM 687 O O . LEU A 1 118 ? 22.274 -14.380 26.115 1.00 12.06 118 LEU B O 1
ATOM 692 N N . PRO A 1 119 ? 22.895 -15.484 24.227 1.00 11.81 119 PRO B N 1
ATOM 693 C CA . PRO A 1 119 ? 24.056 -16.138 24.833 1.00 11.59 119 PRO B CA 1
ATOM 694 C C . PRO A 1 119 ? 25.120 -15.164 25.299 1.00 11.35 119 PRO B C 1
ATOM 695 O O . PRO A 1 119 ? 25.175 -14.035 24.825 1.00 11.58 119 PRO B O 1
ATOM 699 N N . PHE A 1 120 ? 25.959 -15.628 26.219 1.00 10.99 120 PHE B N 1
ATOM 700 C CA . PHE A 1 120 ? 27.040 -14.849 26.831 1.00 10.61 120 PHE B CA 1
ATOM 701 C C . PHE A 1 120 ? 27.999 -14.248 25.794 1.00 10.26 120 PHE B C 1
ATOM 702 O O . PHE A 1 120 ? 28.324 -13.061 25.854 1.00 10.03 120 PHE B O 1
ATOM 710 N N . GLY A 1 121 ? 28.389 -15.065 24.814 1.00 9.86 121 GLY B N 1
ATOM 711 C CA . GLY A 1 121 ? 29.369 -14.684 23.800 1.00 9.26 121 GLY B CA 1
ATOM 712 C C . GLY A 1 121 ? 28.887 -13.615 22.853 1.00 8.92 121 GLY B C 1
ATOM 713 O O . GLY A 1 121 ? 29.604 -12.650 22.584 1.00 8.64 121 GLY B O 1
ATOM 714 N N . LEU A 1 122 ? 27.654 -13.782 22.369 1.00 8.64 122 LEU B N 1
ATOM 715 C CA . LEU A 1 122 ? 27.037 -12.832 21.445 1.00 8.31 122 LEU B CA 1
ATOM 716 C C . LEU A 1 122 ? 26.755 -11.521 22.162 1.00 7.80 122 LEU B C 1
ATOM 717 O O . LEU A 1 122 ? 26.987 -10.450 21.610 1.00 7.64 122 LEU B O 1
ATOM 722 N N . MET A 1 123 ? 26.286 -11.620 23.402 1.00 7.16 123 MET B N 1
ATOM 723 C CA . MET A 1 123 ? 25.976 -10.452 24.187 1.00 6.60 123 MET B CA 1
ATOM 724 C C . MET A 1 123 ? 27.209 -9.582 24.433 1.00 5.74 123 MET B C 1
ATOM 725 O O . MET A 1 123 ? 27.114 -8.362 24.368 1.00 5.59 123 MET B O 1
ATOM 730 N N . ASN A 1 124 ? 28.361 -10.216 24.682 1.00 4.79 124 ASN B N 1
ATOM 731 C CA . ASN A 1 124 ? 29.622 -9.497 24.922 1.00 3.82 124 ASN B CA 1
ATOM 732 C C . ASN A 1 124 ? 30.103 -8.723 23.691 1.00 3.31 124 ASN B C 1
ATOM 733 O O . ASN A 1 124 ? 30.428 -7.538 23.769 1.00 3.00 124 ASN B O 1
ATOM 738 N N . LEU A 1 125 ? 30.149 -9.412 22.550 1.00 2.87 125 LEU B N 1
ATOM 739 C CA . LEU A 1 125 ? 30.606 -8.831 21.288 1.00 2.11 125 LEU B CA 1
ATOM 740 C C . LEU A 1 125 ? 29.697 -7.704 20.832 1.00 2.00 125 LEU B C 1
ATOM 741 O O . LEU A 1 125 ? 30.146 -6.765 20.186 1.00 2.00 125 LEU B O 1
ATOM 746 N N . LEU A 1 126 ? 28.420 -7.798 21.172 1.00 2.00 126 LEU B N 1
ATOM 747 C CA . LEU A 1 126 ? 27.469 -6.758 20.838 1.00 2.00 126 LEU B CA 1
ATOM 748 C C . LEU A 1 126 ? 27.705 -5.495 21.661 1.00 2.00 126 LEU B C 1
ATOM 749 O O . LEU A 1 126 ? 27.596 -4.378 21.152 1.00 2.00 126 LEU B O 1
ATOM 754 N N . GLN A 1 127 ? 28.072 -5.686 22.926 1.00 2.00 127 GLN B N 1
ATOM 755 C CA . GLN A 1 127 ? 28.373 -4.579 23.826 1.00 2.00 127 GLN B CA 1
ATOM 756 C C . GLN A 1 127 ? 29.714 -3.923 23.495 1.00 2.00 127 GLN B C 1
ATOM 757 O O . GLN A 1 127 ? 29.883 -2.722 23.671 1.00 2.00 127 GLN B O 1
ATOM 763 N N . ARG A 1 128 ? 30.657 -4.722 23.000 1.00 2.00 128 ARG B N 1
ATOM 764 C CA . ARG A 1 128 ? 31.973 -4.214 22.591 1.00 2.00 128 ARG B CA 1
ATOM 765 C C . ARG A 1 128 ? 31.837 -3.413 21.308 1.00 2.00 128 ARG B C 1
ATOM 766 O O . ARG A 1 128 ? 32.478 -2.358 21.156 1.00 2.00 128 ARG B O 1
ATOM 774 N N . SER A 1 129 ? 30.985 -3.901 20.399 1.00 2.00 129 SER B N 1
ATOM 775 C CA . SER A 1 129 ? 30.754 -3.237 19.110 1.00 2.00 129 SER B CA 1
ATOM 776 C C . SER A 1 129 ? 30.053 -1.893 19.256 1.00 2.00 129 SER B C 1
ATOM 777 O O . SER A 1 129 ? 30.294 -0.975 18.480 1.00 2.00 129 SER B O 1
ATOM 780 N N . GLU A 1 130 ? 29.188 -1.793 20.258 1.00 2.00 130 GLU B N 1
A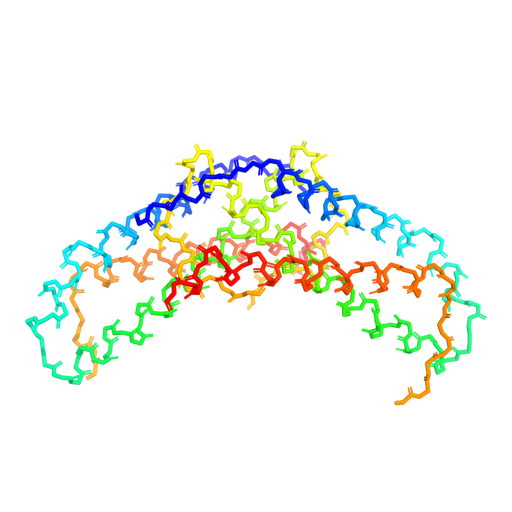TOM 781 C CA . GLU A 1 130 ? 28.495 -0.555 20.546 1.00 2.00 130 GLU B CA 1
ATOM 782 C C . GLU A 1 130 ? 29.472 0.494 21.045 1.00 2.00 130 GLU B C 1
ATOM 783 O O . GLU A 1 130 ? 29.384 1.655 20.657 1.00 2.00 130 GLU B O 1
ATOM 789 N N . ARG A 1 131 ? 30.398 0.081 21.909 1.00 2.00 131 ARG B N 1
ATOM 790 C CA . ARG A 1 131 ? 31.408 0.979 22.465 1.00 2.00 131 ARG B CA 1
ATOM 791 C C . ARG A 1 131 ? 32.433 1.381 21.416 1.00 2.14 131 ARG B C 1
ATOM 792 O O . ARG A 1 131 ? 32.977 2.485 21.453 1.00 2.02 131 ARG B O 1
ATOM 800 N N . LEU A 1 132 ? 32.657 0.483 20.465 1.00 2.88 132 LEU B N 1
ATOM 801 C CA . LEU A 1 132 ? 33.557 0.750 19.353 1.00 3.65 132 LEU B CA 1
ATOM 802 C C . LEU A 1 132 ? 32.918 1.715 18.349 1.00 4.26 132 LEU B C 1
ATOM 803 O O . LEU A 1 132 ? 33.600 2.583 17.799 1.00 4.32 132 LEU B O 1
ATOM 808 N N . TYR A 1 133 ? 31.611 1.568 18.156 1.00 4.96 133 TYR B N 1
ATOM 809 C CA . TYR A 1 133 ? 30.877 2.357 17.189 1.00 5.73 133 TYR B CA 1
ATOM 810 C C . TYR A 1 133 ? 30.857 3.846 17.523 1.00 6.68 133 TYR B C 1
ATOM 811 O O . TYR A 1 133 ? 31.209 4.681 16.686 1.00 6.74 133 TYR B O 1
ATOM 820 N N . GLU A 1 134 ? 30.447 4.170 18.746 1.00 7.68 134 GLU B N 1
ATOM 821 C CA . GLU A 1 134 ? 30.382 5.556 19.188 1.00 8.69 134 GLU B CA 1
ATOM 822 C C . GLU A 1 134 ? 31.770 6.145 19.409 1.00 8.97 134 GLU B C 1
ATOM 823 O O . GLU A 1 134 ? 31.964 7.355 19.321 1.00 9.13 134 GLU B O 1
ATOM 829 N N . ARG A 1 135 ? 32.734 5.274 19.669 1.00 9.56 135 ARG B N 1
ATOM 830 C CA . ARG A 1 135 ? 34.135 5.667 19.776 1.00 10.15 135 ARG B CA 1
ATOM 831 C C . ARG A 1 135 ? 34.616 6.139 18.412 1.00 10.48 135 ARG B C 1
ATOM 832 O O . ARG A 1 135 ? 35.410 7.072 18.311 1.00 10.56 135 ARG B O 1
ATOM 840 N N . VAL A 1 136 ? 34.139 5.480 17.362 1.00 10.97 136 VAL B N 1
ATOM 841 C CA . VAL A 1 136 ? 34.456 5.876 15.997 1.00 11.71 136 VAL B CA 1
ATOM 842 C C . VAL A 1 136 ? 33.627 7.088 15.563 1.00 12.27 136 VAL B C 1
ATOM 843 O O . VAL A 1 136 ? 34.147 8.007 14.928 1.00 12.29 136 VAL B O 1
ATOM 847 N N . ARG A 1 137 ? 32.348 7.097 15.931 1.00 12.87 137 ARG B N 1
ATOM 848 C CA . ARG A 1 137 ? 31.451 8.203 15.592 1.00 13.56 137 ARG B CA 1
ATOM 849 C C . ARG A 1 137 ? 31.929 9.530 16.175 1.00 14.00 137 ARG B C 1
ATOM 850 O O . ARG A 1 137 ? 31.837 10.571 15.513 1.00 14.15 137 ARG B O 1
ATOM 858 N N . HIS A 1 138 ? 32.441 9.491 17.405 1.00 14.43 138 HIS B N 1
ATOM 859 C CA . HIS A 1 138 ? 32.970 10.694 18.040 1.00 14.99 138 HIS B CA 1
ATOM 860 C C . HIS A 1 138 ? 34.258 11.136 17.362 1.00 15.19 138 HIS B C 1
ATOM 861 O O . HIS A 1 138 ? 34.492 12.328 17.162 1.00 14.94 138 HIS B O 1
ATOM 868 N N . LEU A 1 139 ? 35.061 10.154 16.961 1.00 15.64 139 LEU B N 1
ATOM 869 C CA . LEU A 1 139 ? 36.294 10.404 16.229 1.00 16.05 139 LEU B CA 1
ATOM 870 C C . LEU A 1 139 ? 35.984 10.908 14.816 1.00 16.20 139 LEU B C 1
ATOM 871 O O . LEU A 1 139 ? 36.692 11.761 14.279 1.00 16.44 139 LEU B O 1
ATOM 876 N N . ASP A 1 140 ? 34.901 10.393 14.239 1.00 16.04 140 ASP B N 1
ATOM 877 C CA . ASP A 1 140 ? 34.444 10.817 12.930 1.00 15.65 140 ASP B CA 1
ATOM 878 C C . ASP A 1 140 ? 33.976 12.260 12.916 1.00 15.62 140 ASP B C 1
ATOM 879 O O . ASP A 1 140 ? 34.230 12.970 11.953 1.00 15.80 140 ASP B O 1
ATOM 884 N N . ARG A 1 141 ? 33.300 12.690 13.978 1.00 15.58 141 ARG B N 1
ATOM 885 C CA . ARG A 1 141 ? 32.783 14.059 14.047 1.00 15.52 141 ARG B CA 1
ATOM 886 C C . ARG A 1 141 ? 33.875 15.082 14.302 1.00 15.42 141 ARG B C 1
ATOM 887 O O . ARG A 1 141 ? 33.878 16.144 13.682 1.00 15.60 141 ARG B O 1
ATOM 895 N N . ARG A 1 142 ? 34.784 14.776 15.225 1.00 15.37 142 ARG B N 1
ATOM 896 C CA . ARG A 1 142 ? 35.891 15.680 15.540 1.00 15.22 142 ARG B CA 1
ATOM 897 C C . ARG A 1 142 ? 36.877 15.756 14.387 1.00 15.11 142 ARG B C 1
ATOM 898 O O . ARG A 1 142 ? 37.623 16.717 14.269 1.00 15.04 142 ARG B O 1
ATOM 901 N N . MET A 1 143 ? 36.845 14.737 13.535 1.00 14.96 143 MET B N 1
ATOM 902 C CA . MET A 1 143 ? 37.790 14.620 12.429 1.00 14.83 143 MET B CA 1
ATOM 903 C C . MET A 1 143 ? 37.244 15.249 11.148 1.00 14.57 143 MET B C 1
ATOM 904 O O . MET A 1 143 ? 38.015 15.649 10.279 1.00 14.68 143 MET B O 1
ATOM 909 N N . TYR A 1 144 ? 35.919 15.352 11.041 1.00 14.22 144 TYR B N 1
ATOM 910 C CA . TYR A 1 144 ? 35.285 15.812 9.808 1.00 13.83 144 TYR B CA 1
ATOM 911 C C . TYR A 1 144 ? 34.157 16.822 9.979 1.00 13.87 144 TYR B C 1
ATOM 912 O O . TYR A 1 144 ? 33.977 17.696 9.131 1.00 13.94 144 TYR B O 1
ATOM 921 N N . VAL A 1 145 ? 33.387 16.697 11.055 1.00 13.82 145 VAL B N 1
ATOM 922 C CA . VAL A 1 145 ? 32.232 17.568 11.261 1.00 13.75 145 VAL B CA 1
ATOM 923 C C . VAL A 1 145 ? 32.647 18.902 11.865 1.00 13.83 145 VAL B C 1
ATOM 924 O O . VAL A 1 145 ? 32.134 19.953 11.486 1.00 13.89 145 VAL B O 1
ATOM 928 N N . GLU A 1 146 ? 33.605 18.856 12.785 1.00 13.92 146 GLU B N 1
ATOM 929 C CA . GLU A 1 146 ? 34.131 20.067 13.429 1.00 14.06 146 GLU B CA 1
ATOM 930 C C . GLU A 1 146 ? 34.665 21.061 12.403 1.00 14.21 146 GLU B C 1
ATOM 931 O O . GLU A 1 146 ? 35.044 20.635 11.309 1.00 14.27 146 GLU B O 1
ATOM 937 N N . SER A 1 147 ? 34.682 22.366 12.689 1.00 14.35 147 SER B N 1
ATOM 938 C CA . SER A 1 147 ? 33.753 23.103 13.562 1.00 14.39 147 SER B CA 1
ATOM 939 C C . SER A 1 147 ? 32.724 23.818 12.651 1.00 14.39 147 SER B C 1
ATOM 940 O O . SER A 1 147 ? 31.533 23.433 12.653 1.00 14.43 147 SER B O 1
ATOM 942 N N . ALA B 1 21 ? 38.691 -16.388 -3.210 1.00 16.15 21 ALA D N 1
ATOM 943 C CA . ALA B 1 21 ? 39.583 -15.274 -2.940 1.00 16.15 21 ALA D CA 1
ATOM 944 C C . ALA B 1 21 ? 41.062 -15.554 -3.209 1.00 16.08 21 ALA D C 1
ATOM 945 O O . ALA B 1 21 ? 41.868 -15.710 -2.307 1.00 15.99 21 ALA D O 1
ATOM 947 N N . ARG B 1 22 ? 41.393 -15.682 -4.483 1.00 15.95 22 ARG D N 1
ATOM 948 C CA . ARG B 1 22 ? 42.758 -15.598 -4.951 1.00 15.81 22 ARG D CA 1
ATOM 949 C C . ARG B 1 22 ? 42.881 -14.120 -5.263 1.00 15.70 22 ARG D C 1
ATOM 950 O O . ARG B 1 22 ? 43.886 -13.480 -4.972 1.00 15.64 22 ARG D O 1
ATOM 952 N N . SER B 1 23 ? 41.820 -13.573 -5.837 1.00 20.00 23 SER D N 1
ATOM 953 C CA . SER B 1 23 ? 41.769 -12.167 -6.055 1.00 20.00 23 SER D CA 1
ATOM 954 C C . SER B 1 23 ? 43.013 -11.375 -6.322 1.00 20.00 23 SER D C 1
ATOM 955 O O . SER B 1 23 ? 43.273 -10.354 -5.706 1.00 15.17 23 SER D O 1
ATOM 958 N N . GLU B 1 24 ? 43.813 -11.906 -7.232 1.00 14.92 24 GLU D N 1
ATOM 959 C CA . GLU B 1 24 ? 44.852 -11.171 -7.919 1.00 14.64 24 GLU D CA 1
ATOM 960 C C . GLU B 1 24 ? 44.374 -10.819 -9.289 1.00 14.24 24 GLU D C 1
ATOM 961 O O . GLU B 1 24 ? 43.409 -11.381 -9.759 1.00 14.26 24 GLU D O 1
ATOM 963 N N . LEU B 1 25 ? 44.998 -9.848 -9.911 1.00 13.65 25 LEU D N 1
ATOM 964 C CA . LEU B 1 25 ? 44.463 -9.323 -11.162 1.00 13.29 25 LEU D CA 1
ATOM 965 C C . LEU B 1 25 ? 43.203 -8.503 -10.878 1.00 13.27 25 LEU D C 1
ATOM 966 O O . LEU B 1 25 ? 42.635 -7.886 -11.766 1.00 13.46 25 LEU D O 1
ATOM 971 N N . PHE B 1 26 ? 42.778 -8.512 -9.619 1.00 12.74 26 PHE D N 1
ATOM 972 C CA . PHE B 1 26 ? 41.833 -7.580 -9.131 1.00 12.09 26 PHE D CA 1
ATOM 973 C C . PHE B 1 26 ? 42.711 -6.421 -8.785 1.00 12.14 26 PHE D C 1
ATOM 974 O O . PHE B 1 26 ? 42.328 -5.573 -8.031 1.00 12.23 26 PHE D O 1
ATOM 982 N N . ASP B 1 27 ? 43.905 -6.337 -9.353 1.00 12.12 27 ASP D N 1
ATOM 983 C CA . ASP B 1 27 ? 44.752 -5.304 -8.849 1.00 12.08 27 ASP D CA 1
ATOM 984 C C . ASP B 1 27 ? 44.356 -4.260 -9.799 1.00 12.01 27 ASP D C 1
ATOM 985 O O . ASP B 1 27 ? 44.499 -3.096 -9.551 1.00 12.11 27 ASP D O 1
ATOM 990 N N . ARG B 1 28 ? 43.850 -4.699 -10.923 1.00 11.96 28 ARG D N 1
ATOM 991 C CA . ARG B 1 28 ? 43.589 -3.780 -12.014 1.00 11.80 28 ARG D CA 1
ATOM 992 C C . ARG B 1 28 ? 42.381 -2.974 -11.642 1.00 11.48 28 ARG D C 1
ATOM 993 O O . ARG B 1 28 ? 42.338 -1.762 -11.836 1.00 11.43 28 ARG D O 1
ATOM 1001 N N . THR B 1 29 ? 41.393 -3.679 -11.106 1.00 11.20 29 THR D N 1
ATOM 1002 C CA . THR B 1 29 ? 40.160 -3.040 -10.669 1.00 10.89 29 THR D CA 1
ATOM 1003 C C . THR B 1 29 ? 40.384 -2.257 -9.382 1.00 10.56 29 THR D C 1
ATOM 1004 O O . THR B 1 29 ? 39.669 -1.297 -9.117 1.00 10.53 29 THR D O 1
ATOM 1008 N N . PHE B 1 30 ? 41.390 -2.651 -8.602 1.00 10.28 30 PHE D N 1
ATOM 1009 C CA . PHE B 1 30 ? 41.764 -1.893 -7.414 1.00 9.93 30 PHE D CA 1
ATOM 1010 C C . PHE B 1 30 ? 42.404 -0.563 -7.800 1.00 9.75 30 PHE D C 1
ATOM 1011 O O . PHE B 1 30 ? 42.029 0.482 -7.271 1.00 10.00 30 PHE D O 1
ATOM 1019 N N . GLU B 1 31 ? 43.357 -0.613 -8.728 1.00 9.33 31 GLU D N 1
ATOM 1020 C CA . GLU B 1 31 ? 44.018 0.587 -9.221 1.00 8.95 31 GLU D CA 1
ATOM 1021 C C . GLU B 1 31 ? 43.050 1.512 -9.952 1.00 8.40 31 GLU D C 1
ATOM 1022 O O . GLU B 1 31 ? 43.219 2.735 -9.927 1.00 8.23 31 GLU D O 1
ATOM 1028 N N . GLU B 1 32 ? 42.040 0.921 -10.592 1.00 7.98 32 GLU D N 1
ATOM 1029 C CA . GLU B 1 32 ? 41.021 1.678 -11.323 1.00 7.82 32 GLU D CA 1
ATOM 1030 C C . GLU B 1 32 ? 40.122 2.408 -10.340 1.00 7.60 32 GLU D C 1
ATOM 1031 O O . GLU B 1 32 ? 39.727 3.552 -10.584 1.00 7.82 32 GLU D O 1
ATOM 1037 N N . GLY B 1 33 ? 39.819 1.739 -9.229 1.00 7.07 33 GLY D N 1
ATOM 1038 C CA . GLY B 1 33 ? 38.956 2.291 -8.192 1.00 6.57 33 GLY D CA 1
ATOM 1039 C C . GLY B 1 33 ? 39.585 3.455 -7.458 1.00 6.24 33 GLY D C 1
ATOM 1040 O O . GLY B 1 33 ? 38.947 4.481 -7.236 1.00 6.08 33 GLY D O 1
ATOM 1041 N N . MET B 1 34 ? 40.857 3.291 -7.122 1.00 6.16 34 MET D N 1
ATOM 1042 C CA . MET B 1 34 ? 41.613 4.274 -6.371 1.00 6.21 34 MET D CA 1
ATOM 1043 C C . MET B 1 34 ? 41.922 5.521 -7.205 1.00 5.71 34 MET D C 1
ATOM 1044 O O . MET B 1 34 ? 41.971 6.630 -6.675 1.00 5.56 34 MET D O 1
ATOM 1049 N N . GLN B 1 35 ? 42.092 5.334 -8.513 1.00 5.24 35 GLN D N 1
ATOM 1050 C CA . GLN B 1 35 ? 42.341 6.451 -9.435 1.00 4.66 35 GLN D CA 1
ATOM 1051 C C . GLN B 1 35 ? 41.077 7.298 -9.676 1.00 4.54 35 GLN D C 1
ATOM 1052 O O . GLN B 1 35 ? 41.129 8.530 -9.716 1.00 4.01 35 GLN D O 1
ATOM 1058 N N . LEU B 1 36 ? 39.941 6.622 -9.806 1.00 4.69 36 LEU D N 1
ATOM 1059 C CA . LEU B 1 36 ? 38.676 7.299 -10.046 1.00 4.93 36 LEU D CA 1
ATOM 1060 C C . LEU B 1 36 ? 38.270 8.124 -8.834 1.00 5.26 36 LEU D C 1
ATOM 1061 O O . LEU B 1 36 ? 37.749 9.233 -8.982 1.00 5.27 36 LEU D O 1
ATOM 1066 N N . VAL B 1 37 ? 38.522 7.585 -7.637 1.00 5.25 37 VAL D N 1
ATOM 1067 C CA . VAL B 1 37 ? 38.315 8.312 -6.396 1.00 5.04 37 VAL D CA 1
ATOM 1068 C C . VAL B 1 37 ? 39.197 9.553 -6.358 1.00 5.17 37 VAL D C 1
ATOM 1069 O O . VAL B 1 37 ? 38.763 10.614 -5.914 1.00 5.26 37 VAL D O 1
ATOM 1073 N N . GLU B 1 38 ? 40.422 9.415 -6.854 1.00 5.35 38 GLU D N 1
ATOM 1074 C CA . GLU B 1 38 ? 41.390 10.506 -6.840 1.00 5.64 38 GLU D CA 1
ATOM 1075 C C . GLU B 1 38 ? 41.004 11.594 -7.840 1.00 5.32 38 GLU D C 1
ATOM 1076 O O . GLU B 1 38 ? 41.105 12.785 -7.547 1.00 5.11 38 GLU D O 1
ATOM 1082 N N . GLU B 1 39 ? 40.538 11.169 -9.011 1.00 5.12 39 GLU D N 1
ATOM 1083 C CA . GLU B 1 39 ? 40.133 12.093 -10.067 1.00 5.13 39 GLU D CA 1
ATOM 1084 C C . GLU B 1 39 ? 38.841 12.829 -9.724 1.00 4.75 39 GLU D C 1
ATOM 1085 O O . GLU B 1 39 ? 38.662 13.983 -10.103 1.00 4.71 39 GLU D O 1
ATOM 1091 N N . THR B 1 40 ? 37.961 12.152 -8.996 1.00 4.46 40 THR D N 1
ATOM 1092 C CA . THR B 1 40 ? 36.695 12.725 -8.563 1.00 4.39 40 THR D CA 1
ATOM 1093 C C . THR B 1 40 ? 36.933 13.814 -7.531 1.00 4.41 40 THR D C 1
ATOM 1094 O O . THR B 1 40 ? 36.327 14.887 -7.590 1.00 4.46 40 THR D O 1
ATOM 1098 N N . ALA B 1 41 ? 37.849 13.536 -6.609 1.00 4.20 41 ALA D N 1
ATOM 1099 C CA . ALA B 1 41 ? 38.178 14.455 -5.547 1.00 3.97 41 ALA D CA 1
ATOM 1100 C C . ALA B 1 41 ? 38.912 15.660 -6.112 1.00 4.03 41 ALA D C 1
ATOM 1101 O O . ALA B 1 41 ? 38.776 16.750 -5.594 1.00 4.23 41 ALA D O 1
ATOM 1103 N N . ALA B 1 42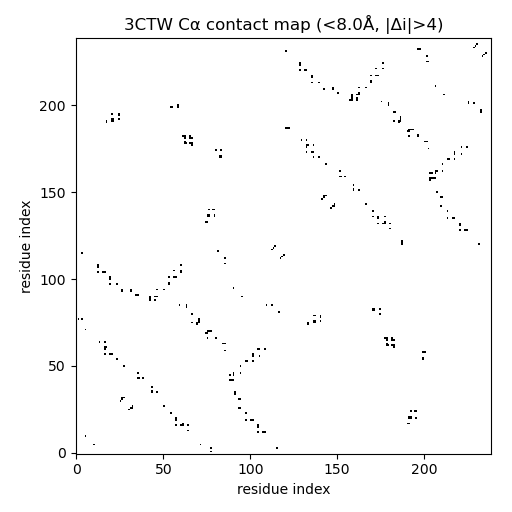 ? 39.667 15.463 -7.192 1.00 3.92 42 ALA D N 1
ATOM 1104 C CA . ALA B 1 42 ? 40.378 16.550 -7.853 1.00 3.65 42 ALA D CA 1
ATOM 1105 C C . ALA B 1 42 ? 39.420 17.414 -8.671 1.00 3.67 42 ALA D C 1
ATOM 1106 O O . ALA B 1 42 ? 39.613 18.621 -8.796 1.00 3.69 42 ALA D O 1
ATOM 1108 N N . TYR B 1 43 ? 38.371 16.786 -9.192 1.00 3.66 43 TYR D N 1
ATOM 1109 C CA . TYR B 1 43 ? 37.411 17.462 -10.052 1.00 3.75 43 TYR D CA 1
ATOM 1110 C C . TYR B 1 43 ? 36.386 18.256 -9.255 1.00 3.86 43 TYR D C 1
ATOM 1111 O O . TYR B 1 43 ? 36.217 19.455 -9.483 1.00 3.73 43 TYR D O 1
ATOM 1120 N N . LEU B 1 44 ? 35.689 17.576 -8.340 1.00 3.97 44 LEU D N 1
ATOM 1121 C CA . LEU B 1 44 ? 34.647 18.207 -7.528 1.00 3.90 44 LEU D CA 1
ATOM 1122 C C . LEU B 1 44 ? 35.167 19.368 -6.693 1.00 4.06 44 LEU D C 1
ATOM 1123 O O . LEU B 1 44 ? 34.396 20.207 -6.236 1.00 4.16 44 LEU D O 1
ATOM 1128 N N . ASP B 1 45 ? 36.482 19.419 -6.525 1.00 4.24 45 ASP D N 1
ATOM 1129 C CA . ASP B 1 45 ? 37.131 20.395 -5.672 1.00 4.52 45 ASP D CA 1
ATOM 1130 C C . ASP B 1 45 ? 37.933 21.387 -6.502 1.00 4.45 45 ASP D C 1
ATOM 1131 O O . ASP B 1 45 ? 38.394 22.401 -5.990 1.00 4.55 45 ASP D O 1
ATOM 1136 N N . GLY B 1 46 ? 38.106 21.081 -7.784 1.00 4.51 46 GLY D N 1
ATOM 1137 C CA . GLY B 1 46 ? 38.835 21.948 -8.698 1.00 4.39 46 GLY D CA 1
ATOM 1138 C C . GLY B 1 46 ? 37.930 22.494 -9.782 1.00 4.55 46 GLY D C 1
ATOM 1139 O O . GLY B 1 46 ? 37.147 23.406 -9.531 1.00 4.50 46 GLY D O 1
ATOM 1140 N N . ALA B 1 47 ? 38.023 21.916 -10.982 1.00 4.86 47 ALA D N 1
ATOM 1141 C CA . ALA B 1 47 ? 37.322 22.411 -12.176 1.00 5.20 47 ALA D CA 1
ATOM 1142 C C . ALA B 1 47 ? 35.811 22.235 -12.127 1.00 5.71 47 ALA D C 1
ATOM 1143 O O . ALA B 1 47 ? 35.074 22.928 -12.827 1.00 5.58 47 ALA D O 1
ATOM 1145 N N . GLY B 1 48 ? 35.359 21.309 -11.283 1.00 6.43 48 GLY D N 1
ATOM 1146 C CA . GLY B 1 48 ? 33.934 21.019 -11.132 1.00 7.18 48 GLY D CA 1
ATOM 1147 C C . GLY B 1 48 ? 33.142 22.164 -10.536 1.00 7.75 48 GLY D C 1
ATOM 1148 O O . GLY B 1 48 ? 31.976 22.363 -10.870 1.00 7.58 48 GLY D O 1
ATOM 1149 N N . ARG B 1 49 ? 33.793 22.931 -9.665 1.00 8.54 49 ARG D N 1
ATOM 1150 C CA . ARG B 1 49 ? 33.197 24.107 -9.051 1.00 9.46 49 ARG D CA 1
ATOM 1151 C C . ARG B 1 49 ? 32.865 25.175 -10.088 1.00 9.75 49 ARG D C 1
ATOM 1152 O O . ARG B 1 49 ? 31.796 25.767 -10.038 1.00 9.94 49 ARG D O 1
ATOM 1160 N N . HIS B 1 50 ? 33.775 25.388 -11.038 1.00 10.24 50 HIS D N 1
ATOM 1161 C CA . HIS B 1 50 ? 33.577 26.357 -12.115 1.00 10.57 50 HIS D CA 1
ATOM 1162 C C . HIS B 1 50 ? 32.498 25.902 -13.089 1.00 10.68 50 HIS D C 1
ATOM 1163 O O . HIS B 1 50 ? 31.821 26.725 -13.696 1.00 10.74 50 HIS D O 1
ATOM 1170 N N . ASP B 1 51 ? 32.345 24.587 -13.225 1.00 10.94 51 ASP D N 1
ATOM 1171 C CA . ASP B 1 51 ? 31.294 24.004 -14.048 1.00 11.21 51 ASP D CA 1
ATOM 1172 C C . ASP B 1 51 ? 29.951 24.127 -13.348 1.00 11.66 51 ASP D C 1
ATOM 1173 O O . ASP B 1 51 ? 28.911 24.211 -13.996 1.00 11.81 51 ASP D O 1
ATOM 1178 N N . SER B 1 52 ? 29.991 24.145 -12.018 1.00 12.04 52 SER D N 1
ATOM 1179 C CA . SER B 1 52 ? 28.793 24.284 -11.208 1.00 12.36 52 SER D CA 1
ATOM 1180 C C . SER B 1 52 ? 28.351 25.743 -11.109 1.00 12.62 52 SER D C 1
ATOM 1181 O O . SER B 1 52 ? 27.158 26.034 -11.183 1.00 12.90 52 SER D O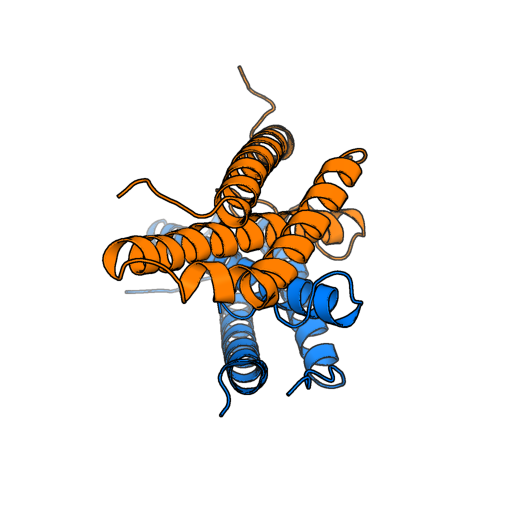 1
ATOM 1184 N N . LYS B 1 53 ? 29.312 26.649 -10.934 1.00 12.73 53 LYS D N 1
ATOM 1185 C CA . LYS B 1 53 ? 29.011 28.060 -10.697 1.00 12.76 53 LYS D CA 1
ATOM 1186 C C . LYS B 1 53 ? 28.469 28.752 -11.934 1.00 12.43 53 LYS D C 1
ATOM 1187 O O . LYS B 1 53 ? 27.608 29.622 -11.837 1.00 12.54 53 LYS D O 1
ATOM 1193 N N . VAL B 1 54 ? 28.969 28.350 -13.096 1.00 12.13 54 VAL D N 1
ATOM 1194 C CA . VAL B 1 54 ? 28.515 28.915 -14.360 1.00 11.75 54 VAL D CA 1
ATOM 1195 C C . VAL B 1 54 ? 27.504 27.952 -14.982 1.00 11.39 54 VAL D C 1
ATOM 1196 O O . VAL B 1 54 ? 27.764 27.335 -16.015 1.00 11.47 54 VAL D O 1
ATOM 1200 N N . LEU B 1 55 ? 26.353 27.820 -14.330 1.00 10.83 55 LEU D N 1
ATOM 1201 C CA . LEU B 1 55 ? 25.341 26.853 -14.731 1.00 10.28 55 LEU D CA 1
ATOM 1202 C C . LEU B 1 55 ? 23.981 27.264 -14.185 1.00 9.94 55 LEU D C 1
ATOM 1203 O O . LEU B 1 55 ? 23.902 27.947 -13.168 1.00 9.81 55 LEU D O 1
ATOM 1208 N N . SER B 1 56 ? 22.914 26.851 -14.865 1.00 9.49 56 SER D N 1
ATOM 1209 C CA . SER B 1 56 ? 21.560 27.201 -14.446 1.00 9.01 56 SER D CA 1
ATOM 1210 C C . SER B 1 56 ? 21.213 26.544 -13.111 1.00 8.77 56 SER D C 1
ATOM 1211 O O . SER B 1 56 ? 21.689 25.448 -12.809 1.00 8.78 56 SER D O 1
ATOM 1214 N N . ARG B 1 57 ? 20.377 27.218 -12.324 1.00 8.47 57 ARG D N 1
ATOM 1215 C CA . ARG B 1 57 ? 20.028 26.772 -10.973 1.00 8.21 57 ARG D CA 1
ATOM 1216 C C . ARG B 1 57 ? 19.498 25.341 -10.909 1.00 8.04 57 ARG D C 1
ATOM 1217 O O . ARG B 1 57 ? 19.772 24.619 -9.954 1.00 8.05 57 ARG D O 1
ATOM 1219 N N . ASN B 1 58 ? 18.743 24.937 -11.925 1.00 7.84 58 ASN D N 1
ATOM 1220 C CA . ASN B 1 58 ? 18.196 23.589 -11.969 1.00 7.73 58 ASN D CA 1
ATOM 1221 C C . ASN B 1 58 ? 19.244 22.544 -12.355 1.00 7.38 58 ASN D C 1
ATOM 1222 O O . ASN B 1 58 ? 19.241 21.427 -11.830 1.00 7.35 58 ASN D O 1
ATOM 1227 N N . ALA B 1 59 ? 20.130 22.907 -13.277 1.00 6.93 59 ALA D N 1
ATOM 1228 C CA . ALA B 1 59 ? 21.195 22.004 -13.705 1.00 6.51 59 ALA D CA 1
ATOM 1229 C C . ALA B 1 59 ? 22.309 21.915 -12.661 1.00 6.18 59 ALA D C 1
ATOM 1230 O O . ALA B 1 59 ? 22.976 20.891 -12.544 1.00 6.18 59 ALA D O 1
ATOM 1232 N N . ALA B 1 60 ? 22.480 22.989 -11.896 1.00 5.74 60 ALA D N 1
ATOM 1233 C CA . ALA B 1 60 ? 23.425 23.027 -10.790 1.00 5.33 60 ALA D CA 1
ATOM 1234 C C . ALA B 1 60 ? 22.937 22.128 -9.662 1.00 5.11 60 ALA D C 1
ATOM 1235 O O . ALA B 1 60 ? 23.736 21.531 -8.927 1.00 4.99 60 ALA D O 1
ATOM 1237 N N . LEU B 1 61 ? 21.614 22.031 -9.558 1.00 4.67 61 LEU D N 1
ATOM 1238 C CA . LEU B 1 61 ? 20.969 21.173 -8.587 1.00 4.32 61 LEU D CA 1
ATOM 1239 C C . LEU B 1 61 ? 21.093 19.732 -9.051 1.00 4.16 61 LEU D C 1
ATOM 1240 O O . LEU B 1 61 ? 21.146 18.819 -8.232 1.00 4.31 61 LEU D O 1
ATOM 1245 N N . GLY B 1 62 ? 21.151 19.542 -10.367 1.00 3.91 62 GLY D N 1
ATOM 1246 C CA . GLY B 1 62 ? 21.382 18.226 -10.952 1.00 3.37 62 GLY D CA 1
ATOM 1247 C C . GLY B 1 62 ? 22.837 17.830 -10.803 1.00 3.09 62 GLY D C 1
ATOM 1248 O O . GLY B 1 62 ? 23.157 16.655 -10.687 1.00 3.10 62 GLY D O 1
ATOM 1249 N N . TYR B 1 63 ? 23.717 18.824 -10.803 1.00 2.92 63 TYR D N 1
ATOM 1250 C CA . TYR B 1 63 ? 25.141 18.596 -10.601 1.00 2.75 63 TYR D CA 1
ATOM 1251 C C . TYR B 1 63 ? 25.413 18.133 -9.179 1.00 3.09 63 TYR D C 1
ATOM 1252 O O . TYR B 1 63 ? 26.196 17.209 -8.955 1.00 3.27 63 TYR D O 1
ATOM 1261 N N . ALA B 1 64 ? 24.759 18.780 -8.219 1.00 3.26 64 ALA D N 1
ATOM 1262 C CA . ALA B 1 64 ? 24.930 18.455 -6.810 1.00 3.46 64 ALA D CA 1
ATOM 1263 C C . ALA B 1 64 ? 24.363 17.081 -6.461 1.00 3.63 64 ALA D C 1
ATOM 1264 O O . ALA B 1 64 ? 25.002 16.308 -5.749 1.00 3.85 64 ALA D O 1
ATOM 1266 N N . THR B 1 65 ? 23.191 16.769 -7.005 1.00 3.81 65 THR D N 1
ATOM 1267 C CA . THR B 1 65 ? 22.516 15.517 -6.696 1.00 4.00 65 THR D CA 1
ATOM 1268 C C . THR B 1 65 ? 23.189 14.293 -7.327 1.00 4.15 65 THR D C 1
ATOM 1269 O O . THR B 1 65 ? 23.126 13.195 -6.778 1.00 4.00 65 THR D O 1
ATOM 1273 N N . GLU B 1 66 ? 23.871 14.503 -8.449 1.00 4.43 66 GLU D N 1
ATOM 1274 C CA . GLU B 1 66 ? 24.498 13.406 -9.172 1.00 4.81 66 GLU D CA 1
ATOM 1275 C C . GLU B 1 66 ? 25.930 13.201 -8.730 1.00 4.99 66 GLU D C 1
ATOM 1276 O O . GLU B 1 66 ? 26.455 12.092 -8.801 1.00 5.18 66 GLU D O 1
ATOM 1282 N N . SER B 1 67 ? 26.557 14.276 -8.266 1.00 5.11 67 SER D N 1
ATOM 1283 C CA . SER B 1 67 ? 27.881 14.193 -7.664 1.00 5.14 67 SER D CA 1
ATOM 1284 C C . SER B 1 67 ? 27.814 13.442 -6.345 1.00 5.43 67 SER D C 1
ATOM 1285 O O . SER B 1 67 ? 28.748 12.733 -5.996 1.00 5.85 67 SER D O 1
ATOM 1288 N N . MET B 1 68 ? 26.698 13.567 -5.634 1.00 5.70 68 MET D N 1
ATOM 1289 C CA . MET B 1 68 ? 26.475 12.794 -4.409 1.00 6.02 68 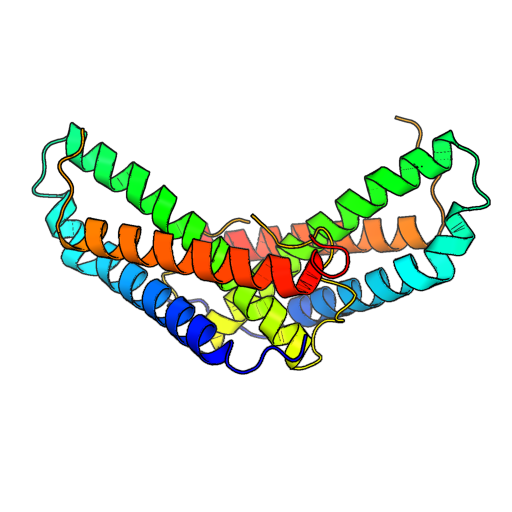MET D CA 1
ATOM 1290 C C . MET B 1 68 ? 26.174 11.331 -4.717 1.00 5.95 68 MET D C 1
ATOM 1291 O O . MET B 1 68 ? 26.510 10.444 -3.932 1.00 5.91 68 MET D O 1
ATOM 1296 N N . ARG B 1 69 ? 25.540 11.088 -5.863 1.00 6.05 69 ARG D N 1
ATOM 1297 C CA . ARG B 1 69 ? 25.289 9.728 -6.319 1.00 6.20 69 ARG D CA 1
ATOM 1298 C C . ARG B 1 69 ? 26.617 9.086 -6.685 1.00 5.98 69 ARG D C 1
ATOM 1299 O O . ARG B 1 69 ? 26.824 7.889 -6.473 1.00 6.08 69 ARG D O 1
ATOM 1307 N N . LEU B 1 70 ? 27.5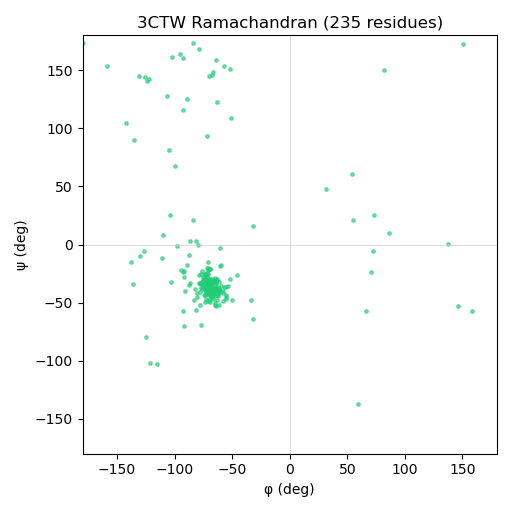15 9.911 -7.221 1.00 5.73 70 LEU D N 1
ATOM 1308 C CA . LEU B 1 70 ? 28.841 9.488 -7.662 1.00 5.30 70 LEU D CA 1
ATOM 1309 C C . LEU B 1 70 ? 29.758 9.157 -6.489 1.00 5.19 70 LEU D C 1
ATOM 1310 O O . LEU B 1 70 ? 30.405 8.107 -6.465 1.00 5.14 70 LEU D O 1
ATOM 1315 N N . THR B 1 71 ? 29.802 10.058 -5.519 1.00 5.18 71 THR D N 1
ATOM 1316 C CA . THR B 1 71 ? 30.742 9.945 -4.420 1.00 5.28 71 THR D CA 1
ATOM 1317 C C . THR B 1 71 ? 30.364 8.847 -3.417 1.00 4.92 71 THR D C 1
ATOM 1318 O O . THR B 1 71 ? 31.229 8.205 -2.837 1.00 4.74 71 THR D O 1
ATOM 1322 N N . THR B 1 72 ? 29.069 8.586 -3.283 1.00 4.86 72 THR D N 1
ATOM 1323 C CA . THR B 1 72 ? 28.577 7.516 -2.423 1.00 4.91 72 THR D CA 1
ATOM 1324 C C . THR B 1 72 ? 28.710 6.152 -3.102 1.00 5.00 72 THR D C 1
ATOM 1325 O O . THR B 1 72 ? 28.815 5.127 -2.426 1.00 5.05 72 THR D O 1
ATOM 1329 N N . ARG B 1 73 ? 28.710 6.145 -4.437 1.00 5.03 73 ARG D N 1
ATOM 1330 C CA . ARG B 1 73 ? 28.982 4.934 -5.196 1.00 5.22 73 ARG D CA 1
ATOM 1331 C C . ARG B 1 73 ? 30.464 4.561 -5.129 1.00 5.35 73 ARG D C 1
ATOM 1332 O O . ARG B 1 73 ? 30.806 3.388 -5.084 1.00 5.22 73 ARG D O 1
ATOM 1340 N N . LEU B 1 74 ? 31.330 5.567 -5.098 1.00 5.51 74 LEU D N 1
ATOM 1341 C CA . LEU B 1 74 ? 32.762 5.317 -5.099 1.00 5.67 74 LEU D CA 1
ATOM 1342 C C . LEU B 1 74 ? 33.261 4.862 -3.732 1.00 6.20 74 LEU D C 1
ATOM 1343 O O . LEU B 1 74 ? 34.202 4.054 -3.636 1.00 6.24 74 LEU D O 1
ATOM 1348 N N . MET B 1 75 ? 32.639 5.372 -2.669 1.00 6.53 75 MET D N 1
ATOM 1349 C CA . MET B 1 75 ? 33.002 4.946 -1.319 1.00 6.89 75 MET D CA 1
ATOM 1350 C C . MET B 1 75 ? 32.533 3.523 -1.058 1.00 6.49 75 MET D C 1
ATOM 1351 O O . MET B 1 75 ? 33.105 2.807 -0.243 1.00 6.55 75 MET D O 1
ATOM 1356 N N . GLN B 1 76 ? 31.496 3.133 -1.790 1.00 6.21 76 GLN D N 1
ATOM 1357 C CA . GLN B 1 76 ? 30.923 1.816 -1.717 1.00 5.86 76 GLN D CA 1
ATOM 1358 C C . GLN B 1 76 ? 31.943 0.833 -2.289 1.00 5.58 76 GLN D C 1
ATOM 1359 O O . GLN B 1 76 ? 32.173 -0.238 -1.733 1.00 5.76 76 GLN D O 1
ATOM 1365 N N . VAL B 1 77 ? 32.566 1.228 -3.394 1.00 5.07 77 VAL D N 1
ATOM 1366 C CA . VAL B 1 77 ? 33.523 0.394 -4.098 1.00 4.72 77 VAL D CA 1
ATOM 1367 C C . VAL B 1 77 ? 34.887 0.449 -3.415 1.00 4.53 77 VAL D C 1
ATOM 1368 O O . VAL B 1 77 ? 35.530 -0.582 -3.212 1.00 4.40 77 VAL D O 1
ATOM 1372 N N . ALA B 1 78 ? 35.317 1.660 -3.055 1.00 4.33 78 ALA D N 1
ATOM 1373 C CA . ALA B 1 78 ? 36.569 1.868 -2.331 1.00 3.91 78 ALA D CA 1
ATOM 1374 C C . ALA B 1 78 ? 36.604 1.044 -1.034 1.00 3.73 78 ALA D C 1
ATOM 1375 O O . ALA B 1 78 ? 37.602 0.383 -0.726 1.00 3.75 78 ALA D O 1
ATOM 1377 N N . SER B 1 79 ? 35.486 1.047 -0.311 1.00 3.44 79 SER D N 1
ATOM 1378 C CA . SER B 1 79 ? 35.361 0.279 0.919 1.00 3.23 79 SER D CA 1
ATOM 1379 C C . SER B 1 79 ? 35.415 -1.217 0.629 1.00 3.00 79 SER D C 1
ATOM 1380 O O . SER B 1 79 ? 36.047 -1.958 1.361 1.00 2.81 79 SER D O 1
ATOM 1383 N N . TRP B 1 80 ? 34.790 -1.641 -0.465 1.00 2.55 80 TRP D N 1
ATOM 1384 C CA . TRP B 1 80 ? 34.847 -3.032 -0.878 1.00 2.40 80 TRP D CA 1
ATOM 1385 C C . TRP B 1 80 ? 36.272 -3.438 -1.258 1.00 2.24 80 TRP D C 1
ATOM 1386 O O . TRP B 1 80 ? 36.815 -4.394 -0.713 1.00 2.17 80 TRP D O 1
ATOM 1397 N N . LEU B 1 81 ? 36.890 -2.659 -2.137 1.00 2.19 81 LEU D N 1
ATOM 1398 C CA . LEU B 1 81 ? 38.237 -2.945 -2.605 1.00 2.00 81 LEU D CA 1
ATOM 1399 C C . LEU B 1 81 ? 39.187 -3.205 -1.453 1.00 2.02 81 LEU D C 1
ATOM 1400 O O . LEU B 1 81 ? 39.931 -4.178 -1.461 1.00 2.08 81 LEU D O 1
ATOM 1405 N N . LEU B 1 82 ? 39.155 -2.339 -0.453 1.00 2.24 82 LEU D N 1
ATOM 1406 C CA . LEU B 1 82 ? 40.077 -2.447 0.668 1.00 2.20 82 LEU D CA 1
ATOM 1407 C C . LEU B 1 82 ? 39.765 -3.617 1.569 1.00 2.27 82 LEU D C 1
ATOM 1408 O O . LEU B 1 82 ? 40.538 -3.955 2.444 1.00 2.60 82 LEU D O 1
ATOM 1413 N N . VAL B 1 83 ? 38.603 -4.190 1.447 1.00 2.28 83 VAL D N 1
ATOM 1414 C CA . VAL B 1 83 ? 38.287 -4.972 2.562 1.00 2.24 83 VAL D CA 1
ATOM 1415 C C . VAL B 1 83 ? 38.511 -6.363 2.148 1.00 2.24 83 VAL D C 1
ATOM 1416 O O . VAL B 1 83 ? 39.027 -7.163 2.893 1.00 2.26 83 VAL D O 1
ATOM 1420 N N . GLN B 1 84 ? 38.286 -6.667 0.894 1.00 2.21 84 GLN D N 1
ATOM 1421 C CA . GLN B 1 84 ? 39.207 -7.415 0.095 1.00 2.24 84 GLN D CA 1
ATOM 1422 C C . GLN B 1 84 ? 40.642 -7.280 0.280 1.00 2.56 84 GLN D C 1
ATOM 1423 O O . GLN B 1 84 ? 41.361 -8.264 0.347 1.00 2.67 84 GLN D O 1
ATOM 1429 N N . ARG B 1 85 ? 41.082 -6.056 0.348 1.00 3.02 85 ARG D N 1
ATOM 1430 C CA . ARG B 1 85 ? 42.529 -5.874 0.395 1.00 3.21 85 ARG D CA 1
ATOM 1431 C C . ARG B 1 85 ? 43.078 -6.368 1.728 1.00 3.23 85 ARG D C 1
ATOM 1432 O O . ARG B 1 85 ? 44.084 -7.068 1.774 1.00 3.22 85 ARG D O 1
ATOM 1440 N N . ALA B 1 86 ? 42.391 -6.020 2.811 1.00 3.19 86 ALA D N 1
ATOM 1441 C CA . ALA B 1 86 ? 42.779 -6.455 4.141 1.00 3.17 86 ALA D CA 1
ATOM 1442 C C . ALA B 1 86 ? 42.624 -7.961 4.298 1.00 3.25 86 ALA D C 1
ATOM 1443 O O . ALA B 1 86 ? 43.453 -8.607 4.928 1.00 2.98 86 ALA D O 1
ATOM 1445 N N . VAL B 1 87 ? 41.545 -8.513 3.754 1.00 3.44 87 VAL D N 1
ATOM 1446 C CA . VAL B 1 87 ? 41.387 -9.961 3.729 1.00 3.60 87 VAL D CA 1
ATOM 1447 C C . VAL B 1 87 ? 42.559 -10.620 2.999 1.00 3.98 87 VAL D C 1
ATOM 1448 O O . VAL B 1 87 ? 43.058 -11.667 3.437 1.00 3.87 87 VAL D O 1
ATOM 1452 N N . ARG B 1 88 ? 43.002 -10.008 1.899 1.00 4.20 88 ARG D N 1
ATOM 1453 C CA . ARG B 1 88 ? 44.096 -10.589 1.105 1.00 4.64 88 ARG D CA 1
ATOM 1454 C C . ARG B 1 88 ? 45.406 -10.542 1.886 1.00 4.85 88 ARG D C 1
ATOM 1455 O O . ARG B 1 88 ? 46.200 -11.486 1.857 1.00 5.02 88 ARG D O 1
ATOM 1463 N N . GLU B 1 89 ? 45.602 -9.454 2.624 1.00 4.97 89 GLU D N 1
ATOM 1464 C CA . GLU B 1 89 ? 46.811 -9.267 3.412 1.00 5.11 89 GLU D CA 1
ATOM 1465 C C . GLU B 1 89 ? 46.707 -9.895 4.805 1.00 4.98 89 GLU D C 1
ATOM 1466 O O . GLU B 1 89 ? 47.629 -9.778 5.614 1.00 5.09 89 GLU D O 1
ATOM 1472 N N . GLY B 1 90 ? 45.587 -10.564 5.081 1.00 4.86 90 GLY D N 1
ATOM 1473 C CA . GLY B 1 90 ? 45.402 -11.291 6.341 1.00 4.70 90 GLY D CA 1
ATOM 1474 C C . GLY B 1 90 ? 45.166 -10.402 7.548 1.00 4.76 90 GLY D C 1
ATOM 1475 O O . GLY B 1 90 ? 45.470 -10.772 8.680 1.00 4.69 90 GLY D O 1
ATOM 1476 N N . GLU B 1 91 ? 44.638 -9.213 7.290 1.00 4.90 91 GLU D N 1
ATOM 1477 C CA . GLU B 1 91 ? 44.263 -8.261 8.331 1.00 4.98 91 GLU D CA 1
ATOM 1478 C C . GLU B 1 91 ? 42.843 -8.532 8.809 1.00 4.85 91 GLU D C 1
ATOM 1479 O O . GLU B 1 91 ? 42.520 -8.355 9.986 1.00 4.75 91 GLU D O 1
ATOM 1485 N N . MET B 1 92 ? 41.997 -8.951 7.875 1.00 4.82 92 MET D N 1
ATOM 1486 C CA . MET B 1 92 ? 40.642 -9.372 8.185 1.00 4.71 92 MET D CA 1
ATOM 1487 C C . MET B 1 92 ? 40.448 -10.801 7.715 1.00 4.64 92 MET D C 1
ATOM 1488 O O . MET B 1 92 ? 40.948 -11.188 6.660 1.00 4.68 92 MET D O 1
ATOM 1493 N N . PRO B 1 93 ? 39.706 -11.595 8.492 1.00 4.80 93 PRO D N 1
ATOM 1494 C CA . PRO B 1 93 ? 39.421 -12.966 8.090 1.00 4.94 93 PRO D CA 1
ATOM 1495 C C . PRO B 1 93 ? 38.514 -13.028 6.856 1.00 5.11 93 PRO D C 1
ATOM 1496 O O . PRO B 1 93 ? 37.662 -12.155 6.669 1.00 4.79 93 PRO D O 1
ATOM 1500 N N . PRO B 1 94 ? 38.724 -14.040 6.004 1.00 5.38 94 PRO D N 1
ATOM 1501 C CA . PRO B 1 94 ? 37.893 -14.261 4.829 1.00 5.74 94 PRO D CA 1
ATOM 1502 C C . PRO B 1 94 ? 36.431 -14.530 5.206 1.00 6.16 94 PRO D C 1
ATOM 1503 O O . PRO B 1 94 ? 35.526 -14.161 4.457 1.00 6.03 94 PRO D O 1
ATOM 1507 N N . GLU B 1 95 ? 36.216 -15.164 6.354 1.00 6.72 95 GLU D N 1
ATOM 1508 C CA . GLU B 1 95 ? 34.869 -15.473 6.818 1.00 7.22 95 GLU D CA 1
ATOM 1509 C C . GLU B 1 95 ? 34.049 -14.202 7.011 1.00 7.54 95 GLU D C 1
ATOM 1510 O O . GLU B 1 95 ? 32.881 -14.258 7.397 1.00 7.79 95 GLU D O 1
ATOM 1516 N N . ALA B 1 96 ? 34.709 -13.077 6.789 1.00 7.76 96 ALA D N 1
ATOM 1517 C CA . ALA B 1 96 ? 34.132 -11.777 7.034 1.00 8.08 96 ALA D CA 1
ATOM 1518 C C . ALA B 1 96 ? 33.183 -11.422 5.931 1.00 8.37 96 ALA D C 1
ATOM 1519 O O . ALA B 1 96 ? 31.988 -11.429 6.118 1.00 8.57 96 ALA D O 1
ATOM 1521 N N . ALA B 1 97 ? 33.753 -11.183 4.777 1.00 20.00 97 ALA D N 1
ATOM 1522 C CA . ALA B 1 97 ? 33.028 -10.870 3.590 1.00 20.00 97 ALA D CA 1
ATOM 1523 C C . ALA B 1 97 ? 31.655 -11.454 3.374 1.00 20.00 97 ALA D C 1
ATOM 1524 O O . ALA B 1 97 ? 31.158 -11.405 2.263 1.00 20.00 97 ALA D O 1
ATOM 1526 N N . CYS B 1 98 ? 30.992 -11.977 4.386 1.00 20.00 98 CYS D N 1
ATOM 1527 C CA . CYS B 1 98 ? 29.651 -12.451 4.111 1.00 20.00 98 CYS D CA 1
ATOM 1528 C C . CYS B 1 98 ? 28.436 -11.688 4.609 1.00 20.00 98 CYS D C 1
ATOM 1529 O O . CYS B 1 98 ? 28.323 -11.381 5.761 1.00 20.00 98 CYS D O 1
ATOM 1532 N N . ALA B 1 99 ? 27.518 -11.387 3.686 1.00 20.00 99 ALA D N 1
ATOM 1533 C CA . ALA B 1 99 ? 26.362 -10.521 3.958 1.00 20.00 99 ALA D CA 1
ATOM 1534 C C . ALA B 1 99 ? 26.934 -9.216 4.500 1.00 20.00 99 ALA D C 1
ATOM 1535 O O . ALA B 1 99 ? 26.267 -8.416 5.157 1.00 20.00 99 ALA D O 1
ATOM 1537 N N . GLU B 1 100 ? 28.211 -9.016 4.179 1.00 20.00 100 GLU D N 1
ATOM 1538 C CA . GLU B 1 100 ? 28.963 -7.834 4.580 1.00 20.00 100 GLU D CA 1
ATOM 1539 C C . GLU B 1 100 ? 29.042 -6.618 3.660 1.00 20.00 100 GLU D C 1
ATOM 1540 O O . GLU B 1 100 ? 28.665 -5.516 4.058 1.00 20.00 100 GLU D O 1
ATOM 1546 N N . ALA B 1 101 ? 29.530 -6.825 2.441 1.00 20.00 101 ALA D N 1
ATOM 1547 C CA . ALA B 1 101 ? 29.659 -5.741 1.474 1.00 20.00 101 ALA D CA 1
ATOM 1548 C C . ALA B 1 101 ? 29.326 -6.213 0.062 1.00 20.00 101 ALA D C 1
ATOM 1549 O O . ALA B 1 101 ? 30.120 -6.907 -0.574 1.00 20.00 101 ALA D O 1
ATOM 1551 N N . TYR B 1 102 ? 28.148 -5.832 -0.421 1.00 20.00 102 TYR D N 1
ATOM 1552 C CA . TYR B 1 102 ? 27.711 -6.207 -1.760 1.00 20.00 102 TYR D CA 1
ATOM 1553 C C . TYR B 1 102 ? 27.281 -5.137 -2.758 1.00 20.00 102 TYR D C 1
ATOM 1554 O O . TYR B 1 102 ? 28.050 -4.752 -3.639 1.00 20.00 102 TYR D O 1
ATOM 1563 N N . ARG B 1 103 ? 26.049 -4.661 -2.614 1.00 20.00 103 ARG D N 1
ATOM 1564 C CA . ARG B 1 103 ? 25.515 -3.635 -3.503 1.00 20.00 103 ARG D CA 1
ATOM 1565 C C . ARG B 1 103 ? 24.003 -3.767 -3.652 1.00 20.00 103 ARG D C 1
ATOM 1566 O O . ARG B 1 103 ? 23.309 -2.788 -3.926 1.00 20.00 103 ARG D O 1
ATOM 1568 N N . VAL B 1 115 ? 16.622 18.355 -17.707 1.00 7.59 115 VAL D N 1
ATOM 1569 C CA . VAL B 1 115 ? 17.242 17.792 -16.509 1.00 7.61 115 VAL D CA 1
ATOM 1570 C C . VAL B 1 115 ? 18.602 17.126 -16.793 1.00 7.57 115 VAL D C 1
ATOM 1571 O O . VAL B 1 115 ? 19.447 17.016 -15.903 1.00 7.63 115 VAL D O 1
ATOM 1573 N N . GLU B 1 116 ? 18.816 16.716 -18.041 1.00 7.54 116 GLU D N 1
ATOM 1574 C CA . GLU B 1 116 ? 19.965 15.886 -18.403 1.00 7.57 116 GLU D CA 1
ATOM 1575 C C . GLU B 1 116 ? 21.276 16.669 -18.533 1.00 7.34 116 GLU D C 1
ATOM 1576 O O . GLU B 1 116 ? 22.349 16.138 -18.237 1.00 7.27 116 GLU D O 1
ATOM 1582 N N . GLU B 1 117 ? 21.179 17.916 -18.981 1.00 7.11 117 GLU D N 1
ATOM 1583 C CA . GLU B 1 117 ? 22.381 18.702 -19.292 1.00 6.95 117 GLU D CA 1
ATOM 1584 C C . GLU B 1 117 ? 23.365 18.682 -18.112 1.00 6.63 117 GLU D C 1
ATOM 1585 O O . GLU B 1 117 ? 23.124 19.293 -17.072 1.00 6.87 117 GLU D O 1
ATOM 1591 N N . LEU B 1 118 ? 24.478 17.979 -18.275 1.00 6.30 118 LEU D N 1
ATOM 1592 C CA . LEU B 1 118 ? 25.507 17.931 -17.243 1.00 6.13 118 LEU D CA 1
ATOM 1593 C C . LEU B 1 118 ? 26.890 18.208 -17.817 1.00 6.11 118 LEU D C 1
ATOM 1594 O O . LEU B 1 118 ? 27.182 17.813 -18.945 1.00 6.12 118 LEU D O 1
ATOM 1599 N N . PRO B 1 119 ? 27.754 18.879 -17.034 1.00 5.99 119 PRO D N 1
ATOM 1600 C CA . PRO B 1 119 ? 29.128 19.201 -17.427 1.00 6.07 119 PRO D CA 1
ATOM 1601 C C . PRO B 1 119 ? 29.932 17.993 -17.915 1.00 5.94 119 PRO D C 1
ATOM 1602 O O . PRO B 1 119 ? 29.672 16.869 -17.494 1.00 6.54 119 PRO D O 1
ATOM 1606 N N . PHE B 1 120 ? 30.893 18.241 -18.796 1.00 5.64 120 PHE D N 1
ATOM 1607 C CA . PHE B 1 120 ? 31.650 17.175 -19.450 1.00 5.46 120 PHE D CA 1
ATOM 1608 C C . PHE B 1 120 ? 32.428 16.325 -18.452 1.00 5.34 120 PHE D C 1
ATOM 1609 O O . PHE B 1 120 ? 32.435 15.110 -18.563 1.00 5.55 120 PHE D O 1
ATOM 1617 N N . GLY B 1 121 ? 33.024 16.966 -17.450 1.00 5.09 121 GLY D N 1
ATOM 1618 C CA . GLY B 1 121 ? 33.875 16.281 -16.482 1.00 4.98 121 GLY D CA 1
ATOM 1619 C C . GLY B 1 121 ? 33.120 15.363 -15.541 1.00 4.78 121 GLY D C 1
ATOM 1620 O O . GLY B 1 121 ? 33.621 14.310 -15.150 1.00 4.89 121 GLY D O 1
ATOM 1621 N N . LEU B 1 122 ? 31.904 15.774 -15.180 1.00 5.06 122 LEU D N 1
ATOM 1622 C CA . LEU B 1 122 ? 31.044 14.996 -14.281 1.00 4.95 122 LEU D CA 1
ATOM 1623 C C . LEU B 1 122 ? 30.502 13.775 -15.001 1.00 5.08 122 LEU D C 1
ATOM 1624 O O . LEU B 1 122 ? 30.480 12.678 -14.440 1.00 5.16 122 LEU D O 1
ATOM 1629 N N . MET B 1 123 ? 30.093 13.964 -16.254 1.00 5.22 123 MET D N 1
ATOM 1630 C CA . MET B 1 123 ? 29.543 12.868 -17.055 1.00 5.43 123 MET D CA 1
ATOM 1631 C C . MET B 1 123 ? 30.540 11.719 -17.224 1.00 4.96 123 MET D C 1
ATOM 1632 O O . MET B 1 123 ? 30.150 10.550 -17.240 1.00 4.79 123 MET D O 1
ATOM 1637 N N . ASN B 1 124 ? 31.822 12.069 -17.343 1.00 4.48 124 ASN D N 1
ATOM 1638 C CA . ASN B 1 124 ? 32.880 11.097 -17.552 1.00 4.17 124 ASN D CA 1
ATOM 1639 C C . ASN B 1 124 ? 33.106 10.253 -16.313 1.00 4.30 124 ASN D C 1
ATOM 1640 O O . ASN B 1 124 ? 33.269 9.041 -16.401 1.00 4.32 124 ASN D O 1
ATOM 1645 N N . LEU B 1 125 ? 33.086 10.909 -15.159 1.00 4.43 125 LEU D N 1
ATOM 1646 C CA . LEU B 1 125 ? 33.286 10.248 -13.880 1.00 4.47 125 LEU D CA 1
ATOM 1647 C C . LEU B 1 125 ? 32.111 9.356 -13.510 1.00 4.58 125 LEU D C 1
ATOM 1648 O O . LEU B 1 125 ? 32.301 8.283 -12.933 1.00 4.53 125 LEU D O 1
ATOM 1653 N N . LEU B 1 126 ? 30.897 9.789 -13.844 1.00 4.42 126 LEU D N 1
ATOM 1654 C CA . LEU B 1 126 ? 29.691 8.995 -13.596 1.00 4.37 126 LEU D CA 1
ATOM 1655 C C . LEU B 1 126 ? 29.702 7.710 -14.420 1.00 4.39 126 LEU D C 1
ATOM 1656 O O . LEU B 1 126 ? 29.383 6.627 -13.924 1.00 4.49 126 LEU D O 1
ATOM 1661 N N . GLN B 1 127 ? 30.081 7.836 -15.685 1.00 4.23 127 GLN D N 1
ATOM 1662 C CA . GLN B 1 127 ? 30.097 6.697 -16.605 1.00 4.17 127 GLN D CA 1
ATOM 1663 C C . GLN B 1 127 ? 31.257 5.752 -16.313 1.00 3.93 127 GLN D C 1
ATOM 1664 O O . GLN B 1 127 ? 31.144 4.547 -16.534 1.00 3.73 127 GLN D O 1
ATOM 1670 N N . ARG B 1 128 ? 32.356 6.299 -15.788 1.00 4.15 128 ARG D N 1
ATOM 1671 C CA . ARG B 1 128 ? 33.470 5.483 -15.322 1.00 4.22 128 ARG D CA 1
ATOM 1672 C C . ARG B 1 128 ? 33.113 4.779 -14.038 1.00 4.51 128 ARG D C 1
ATOM 1673 O O . ARG B 1 128 ? 33.593 3.664 -13.800 1.00 4.58 128 ARG D O 1
ATOM 1681 N N . SER B 1 129 ? 32.299 5.423 -13.198 1.00 5.12 129 SER D N 1
ATOM 1682 C CA . SER B 1 129 ? 31.859 4.791 -11.951 1.00 5.87 129 SER D CA 1
ATOM 1683 C C . SER B 1 129 ? 30.843 3.701 -12.218 1.00 6.34 129 SER D C 1
ATOM 1684 O O . SER B 1 129 ? 30.829 2.697 -11.510 1.00 6.33 129 SER D O 1
ATOM 1687 N N . GLU B 1 130 ? 30.022 3.889 -13.251 1.00 7.07 130 GLU D N 1
ATOM 1688 C CA . GLU B 1 130 ? 28.995 2.912 -13.591 1.00 7.62 130 GLU D CA 1
ATOM 1689 C C . GLU B 1 130 ? 29.640 1.632 -14.097 1.00 8.00 130 GLU D C 1
ATOM 1690 O O . GLU B 1 130 ? 29.151 0.524 -13.839 1.00 8.07 130 GLU D O 1
ATOM 1696 N N . ARG B 1 131 ? 30.773 1.796 -14.779 1.00 8.28 131 ARG D N 1
ATOM 1697 C CA . ARG B 1 131 ? 31.532 0.675 -15.311 1.00 8.66 131 ARG D CA 1
ATOM 1698 C C . ARG B 1 131 ? 32.339 -0.019 -14.217 1.00 8.96 131 ARG D C 1
ATOM 1699 O O . ARG B 1 131 ? 32.486 -1.233 -14.228 1.00 9.12 131 ARG D O 1
ATOM 1707 N N . LEU B 1 132 ? 32.803 0.760 -13.250 1.00 9.34 132 LEU D N 1
ATOM 1708 C CA . LEU B 1 132 ? 33.596 0.243 -12.136 1.00 9.86 132 LEU D CA 1
ATOM 1709 C C . LEU B 1 132 ? 32.714 -0.557 -11.177 1.00 9.94 132 LEU D C 1
ATOM 1710 O O . LEU B 1 132 ? 33.126 -1.584 -10.635 1.00 10.03 132 LEU D O 1
ATOM 1715 N N . TYR B 1 133 ? 31.488 -0.076 -11.011 1.00 10.22 133 TYR D N 1
ATOM 1716 C CA . TYR B 1 133 ? 30.510 -0.696 -10.155 1.00 10.38 133 TYR D CA 1
ATOM 1717 C C . TYR B 1 133 ? 30.081 -2.056 -10.695 1.00 10.47 133 TYR D C 1
ATOM 1718 O O . TYR B 1 133 ? 29.961 -3.010 -9.935 1.00 10.51 133 TYR D O 1
ATOM 1727 N N . GLU B 1 134 ? 29.854 -2.138 -12.003 1.00 10.75 134 GLU D N 1
ATOM 1728 C CA . GLU B 1 134 ? 29.437 -3.390 -12.622 1.00 10.87 134 GLU D CA 1
ATOM 1729 C C . GLU B 1 134 ? 30.611 -4.354 -12.679 1.00 10.85 134 GLU D C 1
ATOM 1730 O O . GLU B 1 134 ? 30.415 -5.564 -12.703 1.00 10.69 134 GLU D O 1
ATOM 1736 N N . ARG B 1 135 ? 31.823 -3.799 -12.680 1.00 11.05 135 ARG D N 1
ATOM 1737 C CA . ARG B 1 135 ? 33.046 -4.588 -12.680 1.00 11.27 135 ARG D CA 1
ATOM 1738 C C . ARG B 1 135 ? 33.232 -5.246 -11.323 1.00 11.25 135 ARG D C 1
ATOM 1739 O O . ARG B 1 135 ? 33.587 -6.416 -11.245 1.00 11.21 135 ARG D O 1
ATOM 1747 N N . VAL B 1 136 ? 32.979 -4.485 -10.261 1.00 11.28 136 VAL D N 1
ATOM 1748 C CA . VAL B 1 136 ? 33.103 -4.992 -8.898 1.00 11.30 136 VAL D CA 1
ATOM 1749 C C . VAL B 1 136 ? 31.923 -5.877 -8.493 1.00 11.38 136 VAL D C 1
ATOM 1750 O O . VAL B 1 136 ? 32.101 -6.872 -7.802 1.00 11.30 136 VAL D O 1
ATOM 1754 N N . ARG B 1 137 ? 30.723 -5.522 -8.936 1.00 11.61 137 ARG D N 1
ATOM 1755 C CA . ARG B 1 1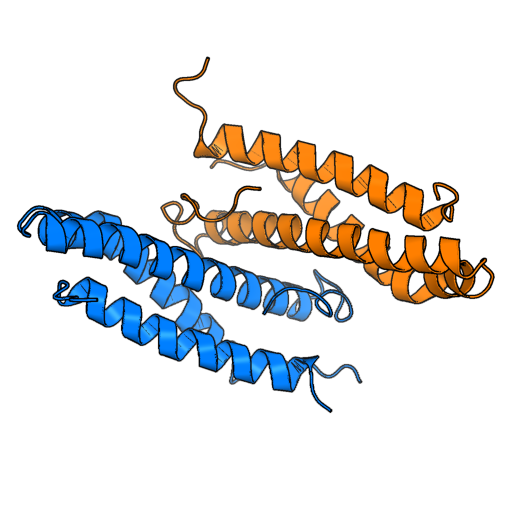37 ? 29.537 -6.322 -8.637 1.00 11.83 137 ARG D CA 1
ATOM 1756 C C . ARG B 1 137 ? 29.654 -7.713 -9.258 1.00 12.15 137 ARG D C 1
ATOM 1757 O O . ARG B 1 137 ? 29.263 -8.700 -8.645 1.00 12.15 137 ARG D O 1
ATOM 1765 N N . HIS B 1 138 ? 30.207 -7.785 -1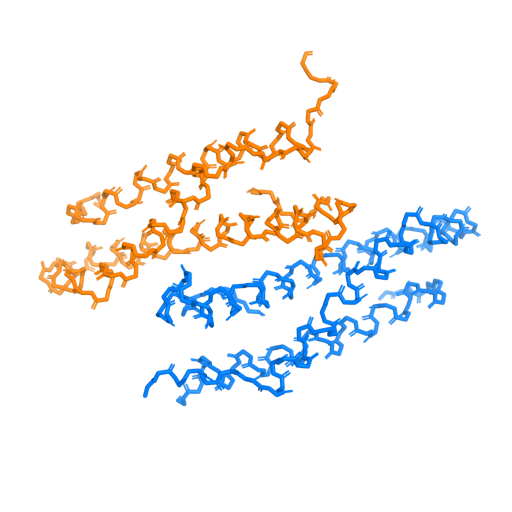0.466 1.00 12.57 138 HIS D N 1
ATOM 1766 C CA . HIS B 1 138 ? 30.468 -9.066 -11.123 1.00 12.96 138 HIS D CA 1
ATOM 1767 C C . HIS B 1 138 ? 31.572 -9.819 -10.389 1.00 13.28 138 HIS D C 1
ATOM 1768 O O . HIS B 1 138 ? 31.530 -11.047 -10.277 1.00 13.26 138 HIS D O 1
ATOM 1775 N N . LEU B 1 139 ? 32.548 -9.067 -9.879 1.00 13.56 139 LEU D N 1
ATOM 1776 C CA . LEU B 1 139 ? 33.667 -9.635 -9.139 1.00 13.94 139 LEU D CA 1
ATOM 1777 C C . LEU B 1 139 ? 33.209 -10.138 -7.770 1.00 14.03 139 LEU D C 1
ATOM 1778 O O . LEU B 1 139 ? 33.612 -11.216 -7.342 1.00 14.11 139 LEU D O 1
ATOM 1783 N N . ASP B 1 140 ? 32.339 -9.366 -7.119 1.00 13.97 140 ASP D N 1
ATOM 1784 C CA . ASP B 1 140 ? 31.784 -9.709 -5.817 1.00 13.99 140 ASP D CA 1
ATOM 1785 C C . ASP B 1 140 ? 30.940 -10.975 -5.878 1.00 14.04 140 ASP D C 1
ATOM 1786 O O . ASP B 1 140 ? 30.984 -11.787 -4.962 1.00 14.03 140 ASP D O 1
ATOM 1791 N N . ARG B 1 141 ? 30.185 -11.135 -6.961 1.00 14.07 141 ARG D N 1
ATOM 1792 C CA . ARG B 1 141 ? 29.296 -12.283 -7.113 1.00 14.08 141 ARG D CA 1
ATOM 1793 C C . ARG B 1 141 ? 30.057 -13.574 -7.389 1.00 14.01 141 ARG D C 1
ATOM 1794 O O . ARG B 1 141 ? 29.684 -14.626 -6.886 1.00 13.97 141 ARG D O 1
ATOM 1802 N N . ARG B 1 142 ? 31.123 -13.487 -8.181 1.00 13.93 142 ARG D N 1
ATOM 1803 C CA . ARG B 1 142 ? 31.940 -14.658 -8.512 1.00 13.89 142 ARG D CA 1
ATOM 1804 C C . ARG B 1 142 ? 32.777 -15.118 -7.324 1.00 13.77 142 ARG D C 1
ATOM 1805 O O . ARG B 1 142 ? 33.226 -16.260 -7.285 1.00 13.73 142 ARG D O 1
ATOM 1808 N N . MET B 1 143 ? 32.982 -14.223 -6.363 1.00 13.61 143 MET D N 1
ATOM 1809 C CA . MET B 1 143 ? 33.801 -14.524 -5.196 1.00 13.48 143 MET D CA 1
ATOM 1810 C C . MET B 1 143 ? 32.991 -15.017 -3.995 1.00 13.17 143 MET D C 1
ATOM 1811 O O . MET B 1 143 ? 33.542 -15.647 -3.090 1.00 13.15 143 MET D O 1
ATOM 1816 N N . TYR B 1 144 ? 31.694 -14.710 -3.963 1.00 12.80 144 TYR D N 1
ATOM 1817 C CA . TYR B 1 144 ? 30.897 -14.963 -2.759 1.00 12.43 144 TYR D CA 1
ATOM 1818 C C . TYR B 1 144 ? 29.499 -15.548 -2.960 1.00 12.26 144 TYR D C 1
ATOM 1819 O O . TYR B 1 144 ? 28.892 -16.024 -1.998 1.00 12.24 144 TYR D O 1
ATOM 1828 N N . VAL B 1 145 ? 28.977 -15.510 -4.181 1.00 11.94 145 VAL D N 1
ATOM 1829 C CA . VAL B 1 145 ? 27.665 -16.101 -4.420 1.00 11.63 145 VAL D CA 1
ATOM 1830 C C . VAL B 1 145 ? 27.657 -17.120 -5.561 1.00 11.31 145 VAL D C 1
ATOM 1831 O O . VAL B 1 145 ? 26.670 -17.828 -5.758 1.00 11.28 145 VAL D O 1
ATOM 1835 N N . GLU B 1 146 ? 28.765 -17.258 -6.253 1.00 11.10 146 GLU D N 1
ATOM 1836 C CA . GLU B 1 146 ? 28.818 -18.255 -7.286 1.00 10.88 146 GLU D CA 1
ATOM 1837 C C . GLU B 1 146 ? 29.374 -19.529 -6.731 1.00 10.77 146 GLU D C 1
ATOM 1838 O O . GLU B 1 146 ? 30.018 -19.530 -5.694 1.00 10.73 146 GLU D O 1
ATOM 1840 N N . SER B 1 147 ? 29.095 -20.611 -7.452 1.00 10.69 147 SER D N 1
ATOM 1841 C CA . SER B 1 147 ? 29.449 -21.969 -7.084 1.00 10.66 147 SER D CA 1
ATOM 1842 C C . SER B 1 147 ? 28.381 -22.929 -7.573 1.00 10.64 147 SER D C 1
ATOM 1843 O O . SER B 1 147 ? 28.674 -23.900 -8.249 1.00 10.62 147 SER D O 1
ATOM 1846 N N . PRO B 1 148 ? 27.137 -22.658 -7.226 1.00 10.54 148 PRO D N 1
ATOM 1847 C CA . PRO B 1 148 ? 26.018 -23.500 -7.644 1.00 10.53 148 PRO D CA 1
ATOM 1848 C C . PRO B 1 148 ? 25.229 -22.843 -8.783 1.00 10.47 148 PRO D C 1
ATOM 1849 O O . PRO B 1 148 ? 24.040 -23.121 -8.967 1.00 10.59 148 PRO D O 1
ATOM 1853 N N . ASN B 1 149 ? 25.907 -21.983 -9.540 1.00 10.36 149 ASN D N 1
ATOM 1854 C CA . ASN B 1 149 ? 25.300 -21.256 -10.653 1.00 10.19 149 ASN D CA 1
ATOM 1855 C C . ASN B 1 149 ? 26.064 -21.491 -11.960 1.00 10.02 149 ASN D C 1
ATOM 1856 O O . ASN B 1 149 ? 27.298 -21.527 -11.963 1.00 9.98 149 ASN D O 1
ATOM 1858 N N . GLU B 1 150 ? 25.342 -21.637 -13.070 1.00 9.83 150 GLU D N 1
ATOM 1859 C CA . GLU B 1 150 ? 23.889 -21.530 -13.084 1.00 9.65 150 GLU D CA 1
ATOM 1860 C C . GLU B 1 150 ? 23.272 -22.726 -13.794 1.00 9.65 150 GLU D C 1
ATOM 1861 O O . GLU B 1 150 ? 22.316 -23.323 -13.304 1.00 9.65 150 GLU D O 1
#

InterPro domains:
  IPR010848 Protein of unknown function DUF1465 [PF07323] (18-167)
  IPR038301 AraC-like superfamily [G3DSA:1.10.8.930] (17-147)

Solvent-accessible surface area: 13592 Å² total; per-residue (Å²): 162,79,76,36,78,83,75,81,77,14,79,154,4,28,107,47,1,21,100,1,12,106,69,4,12,69,26,33,77,27,59,0,152,113,48,20,146,116,54,75,183,123,14,34,85,19,23,40,84,17,15,120,134,0,34,63,43,7,40,68,4,3,12,18,0,1,7,7,53,1,18,61,121,64,69,1,20,62,88,14,3,84,55,16,64,80,137,137,100,134,19,18,169,16,0,60,56,8,12,94,65,1,81,118,0,72,75,104,3,90,89,17,1,107,88,12,36,84,102,150,96,92,17,66,124,2,70,168,8,27,113,54,2,16,96,1,6,99,64,6,11,68,26,46,62,31,63,0,120,128,47,29,162,128,60,72,90,104,7,26,116,16,18,43,68,35,12,111,138,0,29,62,44,6,25,95,4,1,12,6,0,1,2,5,34,0,17,110,100,66,56,4,19,82,95,14,5,69,71,20,22,94,74,118,121,116,38,20,169,19,0,54,53,6,10,85,70,0,76,117,0,52,123,104,7,86,120,29,4,122,77,39,55,80,47,108,122,74,212

Secondary structure (DSSP, 8-state):
-------TTHHHHHHHHHHHHHHHHHHHTTHHHHHHTTS-HHHHHHHHHHHHHHHHHHHHHHHHHHHHHHHHTTSS-TTTTSSS--------HHHHHHHHHHHHHHHHHHHHHIIIII--/----STHHHHHHHHHHHHHHHHHHTTHHHHHHHSS-HHHHHHHHHHHHHHHHHHHHHHHHHHHHHHHHTTSS-TTSSSSSS-------HHHHHHHHHHHHHHHHHHHHHHHHHT-SS--

B-factor: mean 9.08, std 8.41, range [2.0, 109.58]

Organism: Caulobacter vibrioides (strain ATCC 19089 / CIP 103742 / CB 15) (NCBI:txid190650)

Radius of gyration: 20.09 Å; Cα contacts (8 Å, |Δi|>4): 192; chains: 2; bounding box: 38×54×46 Å

GO terms:
  GO:0005515 protein binding (F, IPI)

Nearest PDB structures (foldseek):
  3ctw-assembly1_B  TM=1.008E+00  e=6.043E-17  Caulobacter vibrioides
  3ctw-assembly1_D  TM=9.738E-01  e=7.534E-13  Caulobacter vibrioides
  1yo7-assembly2_B  TM=3.950E-01  e=1.536E+00  Escherichia coli
  8r5s-assembly1_B  TM=2.978E-01  e=9.723E+00  unidentified
  3ctw-assembly1_D  TM=1.008E+00  e=4.936E-16  Caulobacter vibrioides

CATH classification: 1.10.8.930